Protein AF-A0A9N9KLP9-F1 (afdb_monomer)

Organism: NCBI:txid746836

Mean predicted aligned error: 13.49 Å

Radius of gyration: 28.63 Å; Cα contacts (8 Å, |Δi|>4): 331; chains: 1; bounding box: 43×73×78 Å

Foldseek 3Di:
DDDDDDDDDDDDDDDDDDDDDDDDDDDDDPPPPPPPPPPPVVVQWWFWAAAPVGIATHGPVLLQVQLVQQAQDAAQQRPFDWDQQFFWDDPPPGDGAALPPFDVLSRDNGRGKTKGDTDRVSDHDHRNDHDYDLAQKIWMAHSVDSNGTSAMKGARDADPVRSDHDTTIHGTDGDDD

Secondary structure (DSSP, 8-state):
------------------PPPPP----------------------EEEEEETTEEEEEEHHHHHHHHHHH-SS--TT--SEEE-SBSSTTSSSPPBP--TTS-GGGGSSS--EEEEE--TT-PPP-TTS-S--S-SEEEEEESS-TT-EEEEEEEEEE-TTT--EEEEEEEPEE---

pLDDT: mean 80.24, std 21.7, range [34.81, 98.44]

Nearest PDB structures (foldseek):
  3agn-assembly1_A  TM=5.576E-01  e=4.481E-03  Ustilago sphaerogena

Solvent-accessible surface area (backbone atoms only — not comparable to full-atom values): 10655 Å² total; per-residue (Å²): 137,88,82,84,86,84,79,89,78,79,85,80,84,81,84,76,81,82,74,84,78,83,81,87,82,82,88,87,77,87,72,73,76,72,77,72,76,71,76,70,72,70,77,76,43,26,27,46,34,63,35,74,78,46,76,50,56,43,45,48,70,38,42,53,50,28,42,64,65,28,59,84,59,56,35,66,37,58,30,17,39,84,35,65,45,45,24,35,82,80,81,57,96,45,60,71,50,70,51,82,94,33,61,68,66,58,57,46,93,79,23,62,29,31,33,27,60,35,38,80,84,52,58,81,67,63,36,73,42,72,63,78,68,64,33,35,30,29,26,33,26,32,61,93,44,71,84,46,66,32,48,42,32,25,19,44,33,48,44,86,89,65,37,31,40,44,72,41,45,44,73,26,50,71,54,73,132

InterPro domains:
  IPR016191 Ribonuclease/ribotoxin [SSF53933] (46-173)
  IPR048269 Ribonuclease ribotoxin, al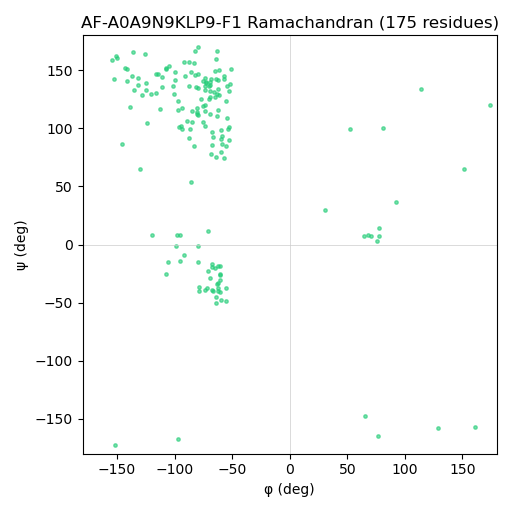pha-sarcin type [PIRSF037430] (4-172)

Structure (mmCIF, N/CA/C/O backbone):
data_AF-A0A9N9KLP9-F1
#
_entry.id   AF-A0A9N9KLP9-F1
#
loop_
_atom_site.group_PDB
_atom_site.id
_atom_site.type_symbol
_atom_site.label_atom_id
_atom_site.label_alt_id
_atom_site.label_comp_id
_atom_site.label_asym_id
_atom_site.label_entity_id
_atom_site.label_seq_id
_atom_site.pdbx_PDB_ins_code
_atom_site.Cartn_x
_atom_site.Cartn_y
_atom_site.Cartn_z
_atom_site.occupancy
_atom_site.B_iso_or_equiv
_atom_site.auth_seq_id
_atom_site.auth_comp_id
_atom_site.auth_asym_id
_atom_site.auth_atom_id
_atom_site.pdbx_PDB_model_num
ATOM 1 N N . MET A 1 1 ? 17.393 52.782 42.882 1.00 38.50 1 MET A N 1
ATOM 2 C CA . MET A 1 1 ? 17.693 52.693 44.328 1.00 38.50 1 MET A CA 1
ATOM 3 C C . MET A 1 1 ? 16.464 52.064 44.976 1.00 38.50 1 MET A C 1
ATOM 5 O O . MET A 1 1 ? 15.439 52.719 45.035 1.00 38.50 1 MET A O 1
ATOM 9 N N . LEU A 1 2 ? 16.365 50.730 44.997 1.00 39.59 2 LEU A N 1
ATOM 10 C CA . LEU A 1 2 ? 16.817 49.830 46.074 1.00 39.59 2 LEU A CA 1
ATOM 11 C C . LEU A 1 2 ? 16.279 50.240 47.450 1.00 39.59 2 LEU A C 1
ATOM 13 O O . LEU A 1 2 ? 16.911 51.060 48.095 1.00 39.59 2 LEU A O 1
ATOM 17 N N . PHE A 1 3 ? 15.219 49.579 47.919 1.00 40.94 3 PHE A N 1
ATOM 18 C CA . PHE A 1 3 ? 15.150 49.115 49.305 1.00 40.94 3 PHE A CA 1
ATOM 19 C C . PHE A 1 3 ? 14.534 47.717 49.330 1.00 40.94 3 PHE A C 1
ATOM 21 O O . PHE A 1 3 ? 13.433 47.473 48.843 1.00 40.94 3 PHE A O 1
ATOM 28 N N . HIS A 1 4 ? 15.360 46.797 49.813 1.00 40.41 4 HIS A N 1
ATOM 29 C CA . HIS A 1 4 ? 15.127 45.375 49.952 1.00 40.41 4 HIS A CA 1
ATOM 30 C C . HIS A 1 4 ? 14.224 45.132 51.161 1.00 40.41 4 HIS A C 1
ATOM 32 O O . HIS A 1 4 ? 14.584 45.528 52.266 1.00 40.41 4 HIS A O 1
ATOM 38 N N . ASN A 1 5 ? 13.106 44.430 50.974 1.00 46.91 5 ASN A N 1
ATOM 39 C CA . ASN A 1 5 ? 12.397 43.803 52.085 1.00 46.91 5 ASN A CA 1
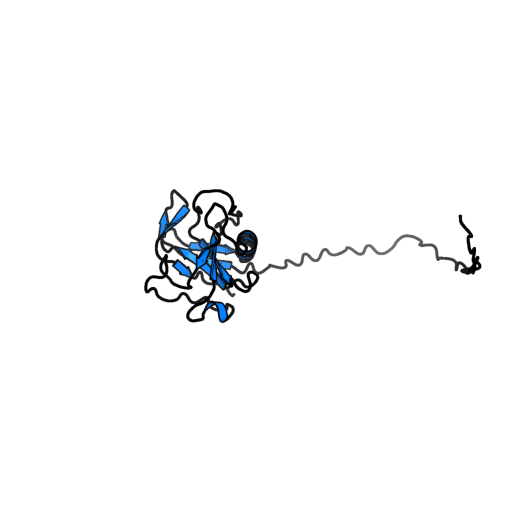ATOM 40 C C . ASN A 1 5 ? 12.884 42.362 52.216 1.00 46.91 5 ASN A C 1
ATOM 42 O O . ASN A 1 5 ? 12.506 41.470 51.461 1.00 46.91 5 ASN A O 1
ATOM 46 N N . VAL A 1 6 ? 13.791 42.191 53.172 1.00 46.19 6 VAL A N 1
ATOM 47 C CA . VAL A 1 6 ? 14.258 40.915 53.698 1.00 46.19 6 VAL A CA 1
ATOM 48 C C . VAL A 1 6 ? 13.143 40.347 54.570 1.00 46.19 6 VAL A C 1
ATOM 50 O O . VAL A 1 6 ? 12.765 40.964 55.562 1.00 46.19 6 VAL A O 1
ATOM 53 N N . VAL A 1 7 ? 12.633 39.168 54.225 1.00 49.09 7 VAL A N 1
ATOM 54 C CA . VAL A 1 7 ? 11.809 38.371 55.137 1.00 49.09 7 VAL A CA 1
ATOM 55 C C . VAL A 1 7 ? 12.463 37.003 55.272 1.00 49.09 7 VAL A C 1
ATOM 57 O O . VAL A 1 7 ? 12.434 36.172 54.368 1.00 49.09 7 VAL A O 1
ATOM 60 N N . ILE A 1 8 ? 13.106 36.826 56.422 1.00 49.94 8 ILE A N 1
ATOM 61 C CA . ILE A 1 8 ? 13.700 35.588 56.914 1.00 49.94 8 ILE A CA 1
ATOM 62 C C . ILE A 1 8 ? 12.557 34.767 57.512 1.00 49.94 8 ILE A C 1
ATOM 64 O O . ILE A 1 8 ? 11.950 35.205 58.487 1.00 49.94 8 ILE A O 1
ATOM 68 N N . PHE A 1 9 ? 12.274 33.585 56.962 1.00 47.44 9 PHE A N 1
ATOM 69 C CA . PHE A 1 9 ? 11.469 32.583 57.659 1.00 47.44 9 PHE A CA 1
ATOM 70 C C . PHE A 1 9 ? 12.289 31.331 57.950 1.00 47.44 9 PHE A C 1
ATOM 72 O O . PHE A 1 9 ? 13.016 30.809 57.108 1.00 47.44 9 PHE A O 1
ATOM 79 N N . ALA A 1 10 ? 12.182 30.949 59.217 1.00 51.03 10 ALA A N 1
ATOM 80 C CA . ALA A 1 10 ? 12.982 30.003 59.962 1.00 51.03 10 ALA A CA 1
ATOM 81 C C . ALA A 1 10 ? 13.038 28.588 59.371 1.00 51.03 10 ALA A C 1
ATOM 83 O O . ALA A 1 10 ? 12.044 28.042 58.890 1.00 51.03 10 ALA A O 1
ATOM 84 N N . LEU A 1 11 ? 14.216 27.976 59.529 1.00 47.53 11 LEU A N 1
ATOM 85 C CA . LEU A 1 11 ? 14.427 26.536 59.460 1.00 47.53 11 LEU A CA 1
ATOM 86 C C . LEU A 1 11 ? 13.506 25.816 60.457 1.00 47.53 11 LEU A C 1
ATOM 88 O O . LEU A 1 11 ? 13.607 26.027 61.663 1.00 47.53 11 LEU A O 1
ATOM 92 N N . MET A 1 12 ? 12.697 24.885 59.960 1.00 50.94 12 MET A N 1
ATOM 93 C CA . MET A 1 12 ? 12.162 23.784 60.761 1.00 50.94 12 MET A CA 1
ATOM 94 C C . MET A 1 12 ? 13.070 22.573 60.534 1.00 50.94 12 MET A C 1
ATOM 96 O O . MET A 1 12 ? 13.008 21.915 59.495 1.00 50.94 12 MET A O 1
ATOM 100 N N . ALA A 1 13 ? 13.956 22.311 61.493 1.00 54.44 13 ALA A N 1
ATOM 101 C CA . ALA A 1 13 ? 14.771 21.106 61.533 1.00 54.44 13 ALA A CA 1
ATOM 102 C C . ALA A 1 13 ? 13.898 19.925 61.983 1.00 54.44 13 ALA A C 1
ATOM 104 O O . ALA A 1 13 ? 13.554 19.806 63.158 1.00 54.44 13 ALA A O 1
ATOM 105 N N . VAL A 1 14 ? 13.532 19.045 61.051 1.00 51.97 14 VAL A N 1
ATOM 106 C CA . VAL A 1 14 ? 12.903 17.762 61.383 1.00 51.97 14 VAL A CA 1
ATOM 107 C C . VAL A 1 14 ? 14.019 16.767 61.683 1.00 51.97 14 VAL A C 1
ATOM 109 O O . VAL A 1 14 ? 14.719 16.307 60.784 1.00 51.97 14 VAL A O 1
ATOM 112 N N . SER A 1 15 ? 14.200 16.452 62.965 1.00 54.78 15 SER A N 1
ATOM 113 C CA . SER A 1 15 ? 15.052 15.344 63.395 1.00 54.78 15 SER A CA 1
ATOM 114 C C . SER A 1 15 ? 14.334 14.031 63.085 1.00 54.78 15 SER A C 1
ATOM 116 O O . SER A 1 15 ? 13.411 13.641 63.796 1.00 54.78 15 SER A O 1
ATOM 118 N N . ALA A 1 16 ? 14.730 13.362 62.002 1.00 55.75 16 ALA A N 1
ATOM 119 C CA . ALA A 1 16 ? 14.315 11.993 61.733 1.00 55.75 16 ALA A CA 1
ATOM 120 C C . ALA A 1 16 ? 15.188 11.040 62.563 1.00 55.75 16 ALA A C 1
ATOM 122 O O . ALA A 1 16 ? 16.397 10.941 62.357 1.00 55.75 16 ALA A O 1
ATOM 123 N N . LEU A 1 17 ? 14.559 10.358 63.518 1.00 49.94 17 LEU A N 1
ATOM 124 C CA . LEU A 1 17 ? 15.142 9.266 64.286 1.00 49.94 17 LEU A CA 1
ATOM 125 C C . LEU A 1 17 ? 15.463 8.115 63.315 1.00 49.94 17 LEU A C 1
ATOM 127 O O . LEU A 1 17 ? 14.558 7.505 62.744 1.00 49.94 17 LEU A O 1
ATOM 131 N N . ALA A 1 18 ? 16.748 7.849 63.086 1.00 51.97 18 ALA A N 1
ATOM 132 C CA . ALA A 1 18 ? 17.195 6.706 62.302 1.00 51.97 18 ALA A CA 1
ATOM 133 C C . ALA A 1 18 ? 16.912 5.415 63.086 1.00 51.97 18 ALA A C 1
ATOM 135 O O . ALA A 1 18 ? 17.511 5.1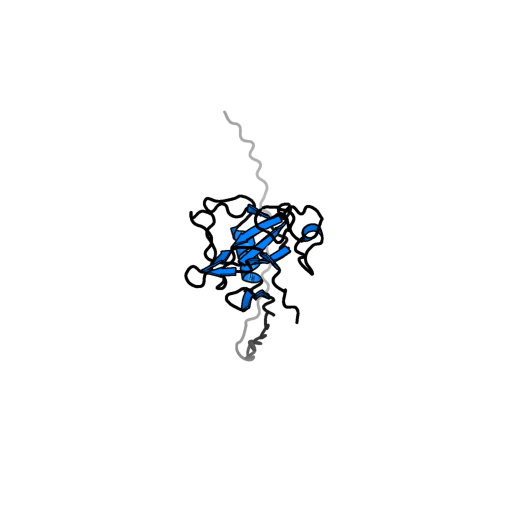68 64.131 1.00 51.97 18 ALA A O 1
ATOM 136 N N . ALA A 1 19 ? 15.983 4.599 62.589 1.00 59.25 19 ALA A N 1
ATOM 137 C CA . ALA A 1 19 ? 15.809 3.231 63.059 1.00 59.25 19 ALA A CA 1
ATOM 138 C C . ALA A 1 19 ? 16.967 2.352 62.536 1.00 59.25 19 ALA A C 1
ATOM 140 O O . ALA A 1 19 ? 17.410 2.551 61.400 1.00 59.25 19 ALA A O 1
ATOM 141 N N . PRO A 1 20 ? 17.463 1.380 63.322 1.00 48.91 20 PRO A N 1
ATOM 142 C CA . PRO A 1 20 ? 18.521 0.479 62.883 1.00 48.91 20 PRO A CA 1
ATOM 143 C C . PRO A 1 20 ? 17.997 -0.462 61.791 1.00 48.91 20 PRO A C 1
ATOM 145 O O . PRO A 1 20 ? 16.975 -1.130 61.957 1.00 48.91 20 PRO A O 1
ATOM 148 N N . MET A 1 21 ? 18.700 -0.502 60.659 1.00 51.16 21 MET A N 1
ATOM 149 C CA . MET A 1 21 ? 18.462 -1.484 59.602 1.00 51.16 21 MET A CA 1
ATOM 150 C C . MET A 1 21 ? 18.980 -2.859 60.056 1.00 51.16 21 MET 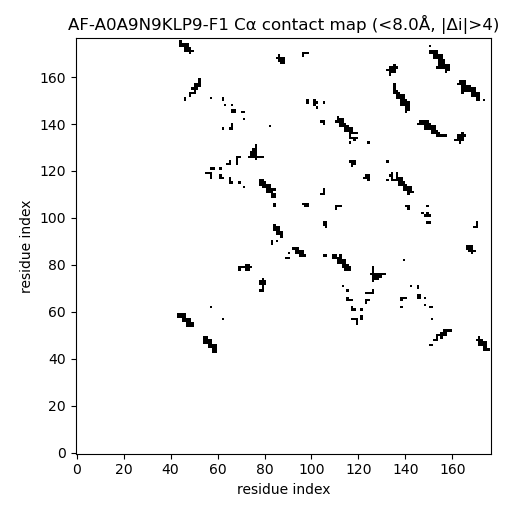A C 1
ATOM 152 O O . MET A 1 21 ? 20.054 -2.916 60.654 1.00 51.16 21 MET A O 1
ATOM 156 N N . PRO A 1 22 ? 18.277 -3.967 59.769 1.00 52.75 22 PRO A N 1
ATOM 157 C CA . PRO A 1 22 ? 18.839 -5.298 59.952 1.00 52.75 22 PRO A CA 1
ATOM 158 C C . PRO A 1 22 ? 19.884 -5.598 58.865 1.00 52.75 22 PRO A C 1
ATOM 160 O O . PRO A 1 22 ? 19.636 -5.378 57.677 1.00 52.75 22 PRO A O 1
ATOM 163 N N . ASP A 1 23 ? 21.037 -6.121 59.288 1.00 48.12 23 ASP A N 1
ATOM 164 C CA . ASP A 1 23 ? 22.074 -6.687 58.420 1.00 48.12 23 ASP A CA 1
ATOM 165 C C . ASP A 1 23 ? 21.501 -7.783 57.498 1.00 48.12 23 ASP A C 1
ATOM 167 O O . ASP A 1 23 ? 20.761 -8.658 57.964 1.00 48.12 23 ASP A O 1
ATOM 171 N N . PRO A 1 24 ? 21.856 -7.810 56.201 1.00 47.78 24 PRO A N 1
ATOM 172 C CA . PRO A 1 24 ? 21.574 -8.946 55.339 1.00 47.78 24 PRO A CA 1
ATOM 173 C C . PRO A 1 24 ? 22.698 -9.988 55.442 1.00 47.78 24 PRO A C 1
ATOM 175 O O . PRO A 1 24 ? 23.723 -9.881 54.768 1.00 47.78 24 PRO A O 1
ATOM 178 N N . ASP A 1 25 ? 22.489 -11.037 56.240 1.00 45.22 25 ASP A N 1
ATOM 179 C CA . ASP A 1 25 ? 23.373 -12.208 56.234 1.00 45.22 25 ASP A CA 1
ATOM 180 C C . ASP A 1 25 ? 23.104 -13.084 54.981 1.00 45.22 25 ASP A C 1
ATOM 182 O O . ASP A 1 25 ? 21.952 -13.236 54.546 1.00 45.22 25 ASP A O 1
ATOM 186 N N . PRO A 1 26 ? 24.144 -13.649 54.336 1.00 55.09 26 PRO A N 1
ATOM 187 C CA . PRO A 1 26 ? 24.071 -14.190 52.994 1.00 55.09 26 PRO A CA 1
ATOM 188 C C . PRO A 1 26 ? 23.730 -15.684 52.998 1.00 55.09 26 PRO A C 1
ATOM 190 O O . PRO A 1 26 ? 24.084 -16.441 53.897 1.00 55.09 26 PRO A O 1
ATOM 193 N N . LYS A 1 27 ? 23.191 -16.131 51.859 1.00 53.47 27 LYS A N 1
ATOM 194 C CA . LYS A 1 27 ? 22.946 -17.533 51.471 1.00 53.47 27 LYS A CA 1
ATOM 195 C C . LYS A 1 27 ? 21.669 -18.136 52.063 1.00 53.47 27 LYS A C 1
ATOM 197 O O . LYS A 1 27 ? 21.671 -18.746 53.125 1.00 53.47 27 LYS A O 1
ATOM 202 N N . LYS A 1 28 ? 20.633 -18.178 51.227 1.00 43.91 28 LYS A N 1
ATOM 203 C CA . LYS A 1 28 ? 20.103 -19.421 50.629 1.00 43.91 28 LYS A CA 1
ATOM 204 C C . LYS A 1 28 ? 18.833 -19.085 49.863 1.00 43.91 28 LYS A C 1
ATOM 206 O O . LYS A 1 28 ? 17.864 -18.593 50.419 1.00 43.91 28 LYS A O 1
ATOM 211 N N . GLY A 1 29 ? 18.853 -19.369 48.570 1.00 37.22 29 GLY A N 1
ATOM 212 C CA . GLY A 1 29 ? 17.698 -19.164 47.709 1.00 37.22 29 GLY A CA 1
ATOM 213 C C . GLY A 1 29 ? 18.140 -18.888 46.292 1.00 37.22 29 GLY A C 1
ATOM 214 O O . GLY A 1 29 ? 17.948 -17.793 45.778 1.00 37.22 29 GLY A O 1
ATOM 215 N N . LEU A 1 30 ? 18.763 -19.885 45.664 1.00 44.44 30 LEU A N 1
ATOM 216 C CA . LEU A 1 30 ? 18.942 -19.931 44.222 1.00 44.44 30 LEU A CA 1
ATOM 217 C C . LEU A 1 30 ? 17.547 -20.028 43.579 1.00 44.44 30 LEU A C 1
ATOM 219 O O . LEU A 1 30 ? 17.128 -21.091 43.127 1.00 44.44 30 LEU A O 1
ATOM 223 N N . PHE A 1 31 ? 16.810 -18.917 43.547 1.00 38.50 31 PHE A N 1
ATOM 224 C CA . PHE A 1 31 ? 15.717 -18.741 42.610 1.00 38.50 31 PHE A CA 1
ATOM 225 C C . PHE A 1 31 ? 16.377 -18.671 41.240 1.00 38.50 31 PHE A C 1
ATOM 227 O O . PHE A 1 31 ? 16.812 -17.619 40.770 1.00 38.50 31 PHE A O 1
ATOM 234 N N . LYS A 1 32 ? 16.474 -19.832 40.585 1.00 40.91 32 LYS A N 1
ATOM 235 C CA . LYS A 1 32 ? 16.490 -19.862 39.131 1.00 40.91 32 LYS A CA 1
ATOM 236 C C . LYS A 1 32 ? 15.256 -19.070 38.716 1.00 40.91 32 LYS A C 1
ATOM 238 O O . LYS A 1 32 ? 14.143 -19.584 38.770 1.00 40.91 32 LYS A O 1
ATOM 243 N N . LEU A 1 33 ? 15.467 -17.815 38.317 1.00 39.91 33 LEU A N 1
ATOM 244 C CA . LEU A 1 33 ? 14.609 -17.125 37.371 1.00 39.91 33 LEU A CA 1
ATOM 245 C C . LEU A 1 33 ? 14.533 -18.066 36.178 1.00 39.91 33 LEU A C 1
ATOM 247 O O . LEU A 1 33 ? 15.380 -18.051 35.281 1.00 39.91 33 LEU A O 1
ATOM 251 N N . GLY A 1 34 ? 13.543 -18.955 36.218 1.00 37.12 34 GLY A N 1
ATOM 252 C CA . GLY A 1 34 ? 13.046 -19.616 35.045 1.00 37.12 34 GLY A CA 1
ATOM 253 C C . GLY A 1 34 ? 12.709 -18.475 34.116 1.00 37.12 34 GLY A C 1
ATOM 254 O O . GLY A 1 34 ? 11.684 -17.814 34.273 1.00 37.12 34 GLY A O 1
ATOM 255 N N . LYS A 1 35 ? 13.617 -18.195 33.176 1.00 39.31 35 LYS A N 1
ATOM 256 C CA . LYS A 1 35 ? 13.279 -17.500 31.952 1.00 39.31 35 LYS A CA 1
ATOM 257 C C . LYS A 1 35 ? 12.234 -18.397 31.324 1.00 39.31 35 LYS A C 1
ATOM 259 O O . LYS A 1 35 ? 12.556 -19.297 30.553 1.00 39.31 35 LYS A O 1
ATOM 264 N N . SER A 1 36 ? 10.983 -18.183 31.719 1.00 34.81 36 SER A N 1
ATOM 265 C CA . SER A 1 36 ? 9.830 -18.632 30.986 1.00 34.81 36 SER A CA 1
ATOM 266 C C . SER A 1 36 ? 9.991 -17.931 29.655 1.00 34.81 36 SER A C 1
ATOM 268 O O . SER A 1 36 ? 9.594 -16.777 29.484 1.00 34.81 36 SER A O 1
ATOM 270 N N . LYS A 1 37 ? 10.662 -18.616 28.725 1.00 43.09 37 LYS A N 1
ATOM 271 C CA . LYS A 1 37 ? 10.558 -18.368 27.303 1.00 43.09 37 LYS A CA 1
ATOM 272 C C . LYS A 1 37 ? 9.083 -18.593 27.003 1.00 43.09 37 LYS A C 1
ATOM 274 O O . LYS A 1 37 ? 8.683 -19.651 26.533 1.00 43.09 37 LYS A O 1
ATOM 279 N N . LYS A 1 38 ? 8.250 -17.594 27.314 1.00 40.09 38 LYS A N 1
ATOM 280 C CA . LYS A 1 38 ? 7.001 -17.394 26.609 1.00 40.09 38 LYS A CA 1
ATOM 281 C C . LYS A 1 38 ? 7.468 -17.214 25.177 1.00 40.09 38 LYS A C 1
ATOM 283 O O . LYS A 1 38 ? 7.821 -16.114 24.762 1.00 40.09 38 LYS A O 1
ATOM 288 N N . ASN A 1 39 ? 7.487 -18.320 24.440 1.00 43.72 39 ASN A N 1
ATOM 289 C CA . ASN A 1 39 ? 7.226 -18.326 23.020 1.00 43.72 39 ASN A CA 1
ATOM 290 C C . ASN A 1 39 ? 5.841 -17.697 22.871 1.00 43.72 39 ASN A C 1
ATOM 292 O O . ASN A 1 39 ? 4.839 -18.373 22.656 1.00 43.72 39 ASN A O 1
ATOM 296 N N . LYS A 1 40 ? 5.770 -16.371 23.033 1.00 39.06 40 LYS A N 1
ATOM 297 C CA . LYS A 1 40 ? 4.701 -15.573 22.477 1.00 39.06 40 LYS A CA 1
ATOM 298 C C . LYS A 1 40 ? 4.971 -15.690 20.993 1.00 39.06 40 LYS A C 1
ATOM 300 O O . LYS A 1 40 ? 5.705 -14.890 20.423 1.00 39.06 40 LYS A O 1
ATOM 305 N N . LYS A 1 41 ? 4.442 -16.765 20.404 1.00 42.50 41 LYS A N 1
ATOM 306 C CA . LYS A 1 41 ? 4.157 -16.865 18.984 1.00 42.50 41 LYS A CA 1
ATOM 307 C C . LYS A 1 41 ? 3.264 -15.658 18.728 1.00 42.50 41 LYS A C 1
ATOM 309 O O . LYS A 1 41 ? 2.052 -15.730 18.900 1.00 42.50 41 LYS A O 1
ATOM 314 N N . LYS A 1 42 ? 3.886 -14.492 18.499 1.00 43.00 42 LYS A N 1
ATOM 315 C CA . LYS A 1 42 ? 3.215 -13.336 17.928 1.00 43.00 42 LYS A CA 1
ATOM 316 C C . LYS A 1 42 ? 2.639 -13.923 16.660 1.00 43.00 42 LYS A C 1
ATOM 318 O O . LYS A 1 42 ? 3.377 -14.402 15.804 1.00 43.00 42 LYS A O 1
ATOM 323 N N . ASN A 1 43 ? 1.325 -14.069 16.655 1.00 44.72 43 ASN A N 1
ATOM 324 C CA . ASN A 1 43 ? 0.610 -14.390 15.449 1.00 44.72 43 ASN A CA 1
ATOM 325 C C . ASN A 1 43 ? 0.943 -13.224 14.520 1.00 44.72 43 ASN A C 1
ATOM 327 O O . ASN A 1 43 ? 0.437 -12.124 14.724 1.00 44.72 43 ASN A O 1
ATOM 331 N N . ASP A 1 44 ? 1.907 -13.429 13.623 1.00 55.88 44 ASP A N 1
ATOM 332 C CA . ASP A 1 44 ? 2.257 -12.477 12.579 1.00 55.88 44 ASP A CA 1
ATOM 333 C C . ASP A 1 44 ? 1.055 -12.459 11.627 1.00 55.88 44 ASP A C 1
ATOM 335 O O . ASP A 1 44 ? 1.060 -13.130 10.598 1.00 55.88 44 ASP A O 1
ATOM 339 N N . ALA A 1 45 ? -0.014 -11.761 12.022 1.00 78.56 45 ALA A N 1
ATOM 340 C CA . ALA A 1 45 ? -1.118 -11.445 11.135 1.00 78.56 45 ALA A CA 1
ATOM 341 C C . ALA A 1 45 ? -0.522 -10.778 9.889 1.00 78.56 45 ALA A C 1
ATOM 343 O O . ALA A 1 45 ? 0.372 -9.921 9.972 1.00 78.56 45 ALA A O 1
ATOM 344 N N . GLY A 1 46 ? -0.943 -11.251 8.724 1.00 90.50 46 GLY A N 1
ATOM 345 C CA . GLY A 1 46 ? -0.342 -10.893 7.453 1.00 90.50 46 GLY A CA 1
ATOM 346 C C . GLY A 1 46 ? -1.397 -10.782 6.373 1.00 90.50 46 GLY A C 1
ATOM 347 O O . GLY A 1 46 ? -2.436 -11.433 6.431 1.00 90.50 46 GLY A O 1
ATOM 348 N N . TYR A 1 47 ? -1.105 -9.940 5.395 1.00 96.00 47 TYR A N 1
ATOM 349 C CA . TYR A 1 47 ? -1.905 -9.776 4.199 1.00 96.00 47 TYR A CA 1
ATOM 350 C C . TYR A 1 47 ? -1.347 -10.693 3.119 1.00 96.00 47 TYR A C 1
ATOM 352 O O . TYR A 1 47 ? -0.189 -10.549 2.714 1.00 96.00 47 TYR A O 1
ATOM 360 N N . HIS A 1 48 ? -2.153 -11.648 2.679 1.00 96.19 48 HIS A N 1
ATOM 361 C CA . HIS A 1 48 ? -1.812 -12.613 1.650 1.00 96.19 48 HIS A CA 1
ATOM 362 C C . HIS A 1 48 ? -2.195 -12.047 0.289 1.00 96.19 48 HIS A C 1
ATOM 364 O O . HIS A 1 48 ? -3.362 -11.948 -0.077 1.00 96.19 48 HIS A O 1
ATOM 370 N N . CYS A 1 49 ? -1.179 -11.639 -0.456 1.00 96.50 49 CYS A N 1
ATOM 371 C CA . CYS A 1 49 ? -1.317 -11.053 -1.771 1.00 96.50 49 CYS A CA 1
ATOM 372 C C . CYS A 1 49 ? -1.042 -12.106 -2.844 1.00 96.50 49 CYS A C 1
ATOM 374 O O . CYS A 1 49 ? -0.218 -13.011 -2.681 1.00 96.50 49 CYS A O 1
ATOM 376 N N . VAL A 1 50 ? -1.707 -11.960 -3.983 1.00 96.06 50 VAL A N 1
ATOM 377 C CA . VAL A 1 50 ? -1.482 -12.788 -5.170 1.00 96.06 50 VAL A CA 1
ATOM 378 C C . VAL A 1 50 ? -1.345 -11.851 -6.360 1.00 96.06 50 VAL A C 1
ATOM 380 O O . VAL A 1 50 ? -2.054 -10.865 -6.420 1.00 96.06 50 VAL A O 1
ATOM 383 N N . ASN A 1 51 ? -0.499 -12.124 -7.335 1.00 95.56 51 ASN A N 1
ATOM 384 C CA . ASN A 1 51 ? -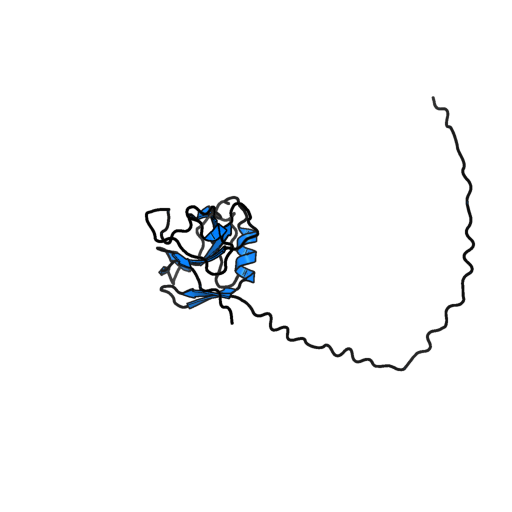0.474 -11.401 -8.610 1.00 95.56 51 ASN A CA 1
ATOM 385 C C . ASN A 1 51 ? 0.052 -12.326 -9.717 1.00 95.56 51 ASN A C 1
ATOM 387 O O . ASN A 1 51 ? 0.253 -13.519 -9.479 1.00 95.56 51 ASN A O 1
ATOM 391 N N . SER A 1 52 ? 0.296 -11.796 -10.916 1.00 96.06 52 SER A N 1
ATOM 392 C CA . SER A 1 52 ? 0.844 -12.568 -12.041 1.00 96.06 52 SER A CA 1
ATOM 393 C C . SER A 1 52 ? 2.229 -13.178 -11.774 1.00 96.06 52 SER A C 1
ATOM 395 O O . SER A 1 52 ? 2.634 -14.113 -12.462 1.00 96.06 52 SER A O 1
ATOM 397 N N . SER A 1 53 ? 2.963 -12.682 -10.773 1.00 94.19 53 SER A N 1
ATOM 398 C CA . SER A 1 53 ? 4.263 -13.219 -10.357 1.00 94.19 53 SER A CA 1
ATOM 399 C C . SER A 1 53 ? 4.174 -14.268 -9.245 1.00 94.19 53 SER A C 1
ATOM 401 O O . SER A 1 53 ? 5.175 -14.930 -8.976 1.00 94.19 53 SER A O 1
ATOM 403 N N . GLY A 1 54 ? 3.003 -14.465 -8.632 1.00 94.69 54 GLY A N 1
ATOM 404 C CA . GLY A 1 54 ? 2.757 -15.506 -7.637 1.00 94.69 54 GLY A CA 1
ATOM 405 C C . GLY A 1 54 ? 2.126 -14.986 -6.346 1.00 94.69 54 GLY A C 1
ATOM 406 O O . GLY A 1 54 ? 1.468 -13.947 -6.319 1.00 94.69 54 GLY A O 1
ATOM 407 N N . ARG A 1 55 ? 2.301 -15.748 -5.263 1.00 95.81 55 ARG A N 1
ATOM 408 C CA . ARG A 1 55 ? 1.783 -15.428 -3.924 1.00 95.81 55 ARG A CA 1
ATOM 409 C C . ARG A 1 55 ? 2.884 -14.827 -3.056 1.00 95.81 55 ARG A C 1
ATOM 411 O O . ARG A 1 55 ? 4.020 -15.291 -3.097 1.00 95.81 55 ARG A O 1
ATOM 418 N N . PHE A 1 56 ? 2.547 -13.833 -2.244 1.00 95.75 56 PHE A N 1
ATOM 419 C CA . PHE A 1 56 ? 3.462 -13.242 -1.267 1.00 95.75 56 PHE A CA 1
ATOM 420 C C . PHE A 1 56 ? 2.695 -12.685 -0.066 1.00 95.75 56 PHE A C 1
ATOM 422 O O . PHE A 1 56 ? 1.488 -12.467 -0.135 1.00 95.75 56 PHE A O 1
ATOM 429 N N . THR A 1 57 ? 3.395 -12.446 1.042 1.00 96.12 57 THR A N 1
ATOM 430 C CA . THR A 1 57 ? 2.778 -11.966 2.284 1.00 96.12 57 THR A CA 1
ATOM 431 C C . THR A 1 57 ? 3.386 -10.635 2.700 1.00 96.12 57 THR A C 1
ATOM 433 O O . THR A 1 57 ? 4.604 -10.523 2.826 1.00 96.12 57 THR A O 1
ATOM 436 N N . ILE A 1 58 ? 2.540 -9.646 2.982 1.00 97.44 58 ILE A N 1
ATOM 437 C CA . ILE A 1 58 ? 2.935 -8.418 3.673 1.00 97.44 58 ILE A CA 1
ATOM 438 C C . ILE A 1 58 ? 2.589 -8.576 5.149 1.00 97.44 58 ILE A C 1
ATOM 440 O O . ILE A 1 58 ? 1.420 -8.682 5.516 1.00 97.44 58 ILE A O 1
ATOM 444 N N . LYS A 1 59 ? 3.596 -8.589 6.026 1.00 96.00 59 LYS A N 1
ATOM 445 C CA . LYS A 1 59 ? 3.342 -8.630 7.472 1.00 96.00 59 LYS A CA 1
ATOM 446 C C . LYS A 1 59 ? 2.618 -7.359 7.912 1.00 96.00 59 LYS A C 1
ATOM 448 O O . LYS A 1 59 ? 2.988 -6.265 7.484 1.00 96.00 59 LYS A O 1
ATOM 453 N N . GLN A 1 60 ? 1.673 -7.470 8.846 1.00 94.88 60 GLN A N 1
ATOM 454 C CA . GLN A 1 60 ? 0.939 -6.308 9.358 1.00 94.88 60 GLN A CA 1
ATOM 455 C C . GLN A 1 60 ? 1.875 -5.221 9.911 1.00 94.88 60 GLN A C 1
ATOM 457 O O . GLN A 1 60 ? 1.666 -4.035 9.674 1.00 94.88 60 GLN A O 1
ATOM 462 N N . VAL A 1 61 ? 2.970 -5.611 10.573 1.00 95.56 61 VAL A N 1
ATOM 463 C CA . VAL A 1 61 ? 3.976 -4.657 11.071 1.00 95.56 61 VAL A CA 1
ATOM 464 C C . VAL A 1 61 ? 4.662 -3.866 9.951 1.00 95.56 61 VAL A C 1
ATOM 466 O O . VAL A 1 61 ? 5.013 -2.707 10.154 1.00 95.56 61 VAL A O 1
ATOM 469 N N . TRP A 1 62 ? 4.855 -4.455 8.769 1.00 97.44 62 TRP A N 1
ATOM 470 C CA . TRP A 1 62 ? 5.424 -3.746 7.620 1.00 97.44 62 TRP A CA 1
ATOM 471 C C . TRP A 1 62 ? 4.413 -2.772 7.029 1.00 97.44 62 TRP A C 1
ATOM 473 O O . TRP A 1 62 ? 4.782 -1.643 6.719 1.00 97.44 62 TRP A O 1
ATOM 483 N N . ALA A 1 63 ? 3.140 -3.171 6.965 1.00 97.25 63 ALA A N 1
ATOM 484 C CA . ALA A 1 63 ? 2.064 -2.294 6.524 1.00 97.25 63 ALA A CA 1
ATOM 485 C C . ALA A 1 63 ? 1.939 -1.046 7.422 1.00 97.25 63 ALA A C 1
ATOM 487 O O . ALA A 1 63 ? 1.948 0.081 6.935 1.00 97.25 63 ALA A O 1
ATOM 488 N N . LEU A 1 64 ? 1.932 -1.233 8.745 1.00 96.94 64 LEU A N 1
ATOM 489 C CA . LEU A 1 64 ? 1.856 -0.128 9.707 1.00 96.94 64 LEU A CA 1
ATOM 490 C C . LEU A 1 64 ? 3.062 0.820 9.614 1.00 96.94 64 LEU A C 1
ATOM 492 O O . LEU A 1 64 ? 2.901 2.036 9.677 1.00 96.94 64 LEU A O 1
ATOM 496 N N . LYS A 1 65 ? 4.276 0.285 9.426 1.00 97.38 65 LYS A N 1
ATOM 497 C CA . LYS A 1 65 ? 5.473 1.117 9.233 1.00 97.38 65 LYS A CA 1
ATOM 498 C C . LYS A 1 65 ? 5.441 1.888 7.913 1.00 97.38 65 LYS A C 1
ATOM 500 O O . LYS A 1 65 ? 5.867 3.040 7.883 1.00 97.38 65 LYS A O 1
ATOM 505 N N . ALA A 1 66 ? 4.948 1.272 6.839 1.00 97.75 66 ALA A N 1
ATOM 506 C CA . ALA A 1 66 ? 4.792 1.929 5.546 1.00 97.75 66 ALA A CA 1
ATOM 507 C C . ALA A 1 66 ? 3.771 3.076 5.635 1.00 97.75 66 ALA A C 1
ATOM 509 O O . ALA A 1 66 ? 4.085 4.186 5.223 1.00 97.75 66 ALA A O 1
ATOM 510 N N . MET A 1 67 ? 2.619 2.848 6.276 1.00 97.81 67 MET A N 1
ATOM 511 C CA . MET A 1 67 ? 1.607 3.878 6.560 1.00 97.81 67 MET A CA 1
ATOM 512 C C . MET A 1 67 ? 2.198 5.063 7.338 1.00 97.81 67 MET A C 1
ATOM 514 O O . MET A 1 67 ? 2.059 6.212 6.926 1.00 97.81 67 MET A O 1
ATOM 518 N N . ALA A 1 68 ? 2.938 4.783 8.416 1.00 97.31 68 ALA A N 1
ATOM 519 C CA . ALA A 1 68 ? 3.603 5.821 9.204 1.00 97.31 68 ALA A CA 1
ATOM 520 C C . ALA A 1 68 ? 4.667 6.594 8.402 1.00 97.31 68 ALA A C 1
ATOM 522 O O . ALA A 1 68 ? 4.844 7.791 8.608 1.00 97.31 68 ALA A O 1
ATOM 523 N N . THR A 1 69 ? 5.365 5.923 7.479 1.00 96.56 69 THR A N 1
ATOM 524 C CA . THR A 1 69 ? 6.366 6.550 6.599 1.00 96.56 69 THR A CA 1
ATOM 525 C C . THR A 1 69 ? 5.705 7.433 5.537 1.00 96.56 69 THR A C 1
ATOM 527 O O . THR A 1 69 ? 6.229 8.498 5.206 1.00 96.56 69 THR A O 1
ATOM 530 N N . GLY A 1 70 ? 4.553 7.008 5.011 1.00 96.25 70 GLY A N 1
ATOM 531 C CA . GLY A 1 70 ? 3.774 7.775 4.045 1.00 96.25 70 GLY A CA 1
ATOM 532 C C . GLY A 1 70 ? 3.253 9.081 4.638 1.00 96.25 70 GLY A C 1
ATOM 533 O O . GLY A 1 70 ? 3.489 10.154 4.079 1.00 96.25 70 GLY A O 1
ATOM 534 N N . GLY A 1 71 ? 2.610 9.022 5.806 1.00 96.31 71 GLY A N 1
ATOM 535 C CA . GLY A 1 71 ? 1.938 10.186 6.392 1.00 96.31 71 GLY A CA 1
ATOM 536 C C . GLY A 1 71 ? 0.757 10.641 5.527 1.00 96.31 71 GLY A C 1
ATOM 537 O O . GLY A 1 71 ? 0.113 9.809 4.894 1.00 96.31 71 GLY A O 1
ATOM 538 N N . THR A 1 72 ? 0.457 11.940 5.489 1.00 96.62 72 THR A N 1
ATOM 539 C CA . THR A 1 72 ? -0.680 12.474 4.706 1.00 96.62 72 THR A CA 1
ATOM 540 C C . THR A 1 72 ? -0.274 13.239 3.453 1.00 96.62 72 THR A C 1
ATOM 542 O O . THR A 1 72 ? -1.043 13.281 2.499 1.00 96.62 72 THR A O 1
ATOM 545 N N . GLU A 1 73 ? 0.937 13.800 3.439 1.00 96.12 73 GLU A N 1
ATOM 546 C CA . GLU A 1 73 ? 1.398 14.680 2.363 1.00 96.12 73 GLU A CA 1
ATOM 547 C C . GLU A 1 73 ? 2.324 13.967 1.377 1.00 96.12 73 GLU A C 1
ATOM 549 O O . GLU A 1 73 ? 3.251 13.273 1.828 1.00 96.12 73 GLU A O 1
ATOM 554 N N . PRO A 1 74 ? 2.151 14.178 0.059 1.00 95.56 74 PRO A N 1
ATOM 555 C CA . PRO A 1 74 ? 3.032 13.611 -0.950 1.00 95.56 74 PRO A CA 1
ATOM 556 C C . PRO A 1 74 ? 4.467 14.132 -0.800 1.00 95.56 74 PRO A C 1
ATOM 558 O O . PRO A 1 74 ? 4.705 15.298 -0.492 1.00 95.56 74 PRO A O 1
ATOM 561 N N . GLY A 1 75 ? 5.440 13.252 -1.029 1.00 94.44 75 GLY A N 1
ATOM 562 C CA . GLY A 1 75 ? 6.848 13.615 -1.200 1.00 94.44 75 GLY A CA 1
ATOM 563 C C . GLY A 1 75 ? 7.248 13.720 -2.675 1.00 94.44 75 GLY A C 1
ATOM 564 O O . GLY A 1 75 ? 6.413 13.662 -3.577 1.00 94.44 75 GLY A O 1
ATOM 565 N N . LEU A 1 76 ? 8.557 13.788 -2.937 1.00 94.69 76 LEU A N 1
ATOM 566 C CA . LEU A 1 76 ? 9.123 13.842 -4.299 1.00 94.69 76 LEU A CA 1
ATOM 567 C C . LEU A 1 76 ? 8.828 12.598 -5.159 1.00 94.69 76 LEU A C 1
ATOM 569 O O . LEU A 1 76 ? 8.928 12.650 -6.380 1.00 94.69 76 LEU A O 1
ATOM 573 N N . SER A 1 77 ? 8.463 11.478 -4.534 1.00 93.06 77 SER A N 1
ATOM 574 C CA . SER A 1 77 ? 8.006 10.253 -5.208 1.00 93.06 77 SER A CA 1
ATOM 575 C C . SER A 1 77 ? 6.539 10.298 -5.657 1.00 93.06 77 SER A C 1
ATOM 577 O O . SER A 1 77 ? 6.048 9.307 -6.195 1.00 93.06 77 SER A O 1
ATOM 579 N N . SER A 1 78 ? 5.832 11.398 -5.370 1.00 93.56 78 SER A N 1
ATOM 580 C CA . SER A 1 78 ? 4.374 11.542 -5.482 1.00 93.56 78 SER A CA 1
ATOM 581 C C . SER A 1 78 ? 3.563 10.650 -4.534 1.00 93.56 78 SER A C 1
ATOM 583 O O . SER A 1 78 ? 2.343 10.634 -4.630 1.00 93.56 78 SER A O 1
ATOM 585 N N . TYR A 1 79 ? 4.213 9.947 -3.600 1.00 95.38 79 TYR A N 1
ATOM 586 C CA . TYR A 1 79 ? 3.549 9.175 -2.549 1.00 95.38 79 TYR A CA 1
ATOM 587 C C . TYR A 1 79 ? 3.629 9.862 -1.177 1.00 95.38 79 TYR A C 1
ATOM 589 O O . TYR A 1 79 ? 4.616 10.549 -0.900 1.00 95.38 79 TYR A O 1
ATOM 597 N N . PRO A 1 80 ? 2.670 9.595 -0.273 1.00 96.31 80 PRO A N 1
ATOM 598 C CA . PRO A 1 80 ? 1.382 8.967 -0.557 1.00 96.31 80 PRO A CA 1
ATOM 599 C C . PRO A 1 80 ? 0.542 9.846 -1.482 1.00 96.31 80 PRO A C 1
ATOM 601 O O . PRO A 1 80 ? 0.764 11.049 -1.586 1.00 96.31 80 PRO A O 1
ATOM 604 N N . HIS A 1 81 ? -0.432 9.234 -2.137 1.00 93.75 81 HIS A N 1
ATOM 605 C CA . HIS A 1 81 ? -1.417 9.945 -2.947 1.00 93.75 81 HIS A CA 1
ATOM 606 C C . HIS A 1 81 ? -2.821 9.406 -2.695 1.00 93.75 81 HIS A C 1
ATOM 608 O O . HIS A 1 81 ? -3.001 8.359 -2.066 1.00 93.75 81 HIS A O 1
ATOM 614 N N . GLN A 1 82 ? -3.808 10.177 -3.150 1.00 95.00 82 GLN A N 1
ATOM 615 C CA . GLN A 1 82 ? -5.218 9.859 -2.998 1.00 95.00 82 GLN A CA 1
ATOM 616 C C . GLN A 1 82 ? -5.553 8.544 -3.704 1.00 95.00 82 GLN A C 1
ATOM 618 O O . GLN A 1 82 ? -5.302 8.389 -4.897 1.00 95.00 82 GLN A O 1
ATOM 623 N N . PHE A 1 83 ? -6.194 7.648 -2.962 1.00 94.19 83 PHE A N 1
ATOM 624 C CA . PHE A 1 83 ? -6.832 6.455 -3.486 1.00 94.19 83 PHE A CA 1
ATOM 625 C C . PHE A 1 83 ? -8.350 6.611 -3.358 1.00 94.19 83 PHE A C 1
ATOM 627 O O . PHE A 1 83 ? -8.857 7.069 -2.335 1.00 94.19 83 PHE A O 1
ATOM 634 N N . PHE A 1 84 ? -9.085 6.252 -4.407 1.00 91.25 84 PHE A N 1
ATOM 635 C CA . PHE A 1 84 ? -10.542 6.435 -4.468 1.00 91.25 84 PHE A CA 1
ATOM 636 C C . PHE A 1 84 ? -11.322 5.166 -4.103 1.00 91.25 84 PHE A C 1
ATOM 638 O O . PHE A 1 84 ? -12.534 5.117 -4.273 1.00 91.25 84 PHE A O 1
ATOM 645 N N . GLY A 1 85 ? -10.644 4.118 -3.621 1.00 90.00 85 GLY A N 1
ATOM 646 C CA . GLY A 1 85 ? -11.311 2.870 -3.242 1.00 90.00 85 GLY A CA 1
ATOM 647 C C . GLY A 1 85 ? -11.690 1.978 -4.425 1.00 90.00 85 GLY A C 1
ATOM 648 O O . GLY A 1 85 ? -12.479 1.058 -4.245 1.00 90.00 85 GLY A O 1
ATOM 649 N N . MET A 1 86 ? -11.158 2.228 -5.622 1.00 90.50 86 MET A N 1
ATOM 650 C CA . MET A 1 86 ? -11.552 1.538 -6.854 1.00 90.50 86 MET A CA 1
ATOM 651 C C . MET A 1 86 ? -10.478 0.562 -7.328 1.00 90.50 86 MET A C 1
ATOM 653 O O . MET A 1 86 ? -9.293 0.760 -7.084 1.00 90.50 86 MET A O 1
ATOM 657 N N . GLN A 1 87 ? -10.902 -0.494 -8.023 1.00 87.44 87 GLN A N 1
ATOM 658 C CA . GLN A 1 87 ? -10.004 -1.503 -8.581 1.00 87.44 87 GLN A CA 1
ATOM 659 C C . GLN A 1 87 ? -9.030 -0.920 -9.622 1.00 87.44 87 GLN A C 1
ATOM 661 O O . GLN A 1 87 ? -7.880 -1.337 -9.671 1.00 87.44 87 GLN A O 1
ATOM 666 N N . GLY A 1 88 ? -9.470 0.032 -10.448 1.00 76.94 88 GLY A N 1
ATOM 667 C CA . GLY A 1 88 ? -8.652 0.613 -11.516 1.00 76.94 88 GLY A CA 1
ATOM 668 C C . GLY A 1 88 ? -7.773 1.781 -11.057 1.00 76.94 88 GLY A C 1
ATOM 669 O O . GLY A 1 88 ? -8.171 2.573 -10.198 1.00 76.94 88 GLY A O 1
ATOM 670 N N . ASP A 1 89 ? -6.606 1.924 -11.690 1.00 62.91 89 ASP A N 1
ATOM 671 C CA . ASP A 1 89 ? -5.751 3.108 -11.565 1.00 62.91 89 ASP A CA 1
ATOM 672 C C . ASP A 1 89 ? -6.509 4.345 -12.095 1.00 62.91 89 ASP A C 1
ATOM 674 O O . ASP A 1 89 ? -6.824 4.438 -13.279 1.00 62.91 89 ASP A O 1
ATOM 678 N N . GLY A 1 90 ? -6.809 5.320 -11.230 1.00 54.69 90 GLY A N 1
ATOM 679 C CA . GLY A 1 90 ? -7.257 6.650 -11.675 1.00 54.69 90 GLY A CA 1
ATOM 680 C C . GLY A 1 90 ? -8.768 6.884 -11.807 1.00 54.69 90 GLY A C 1
ATOM 681 O O . GLY A 1 90 ? -9.195 7.619 -12.692 1.00 54.69 90 GLY A O 1
ATOM 682 N N . GLY A 1 91 ? -9.595 6.315 -10.923 1.00 51.75 91 GLY A N 1
ATOM 683 C CA . GLY A 1 91 ? -10.976 6.793 -10.711 1.00 51.75 91 GLY A CA 1
ATOM 684 C C . GLY A 1 91 ? -11.975 6.521 -11.846 1.00 51.75 91 GLY A C 1
ATOM 685 O O . GLY A 1 91 ? -13.112 6.980 -11.788 1.00 51.75 91 GLY A O 1
ATOM 686 N N . SER A 1 92 ? -11.590 5.755 -12.866 1.00 52.72 92 SER A N 1
ATOM 687 C CA . SER A 1 92 ? -12.484 5.371 -13.962 1.00 52.72 92 SER A CA 1
ATOM 688 C C . SER A 1 92 ? -13.289 4.129 -13.579 1.00 52.72 92 SER A C 1
ATOM 690 O O . SER A 1 92 ? -12.683 3.087 -13.370 1.00 52.72 92 SER A O 1
ATOM 692 N N . ALA A 1 93 ? -14.620 4.259 -13.464 1.00 57.75 93 ALA A N 1
ATOM 693 C CA . ALA A 1 93 ? -15.684 3.228 -13.522 1.00 57.75 93 ALA A CA 1
ATOM 694 C C . ALA A 1 93 ? -15.378 1.785 -13.030 1.00 57.75 93 ALA A C 1
ATOM 696 O O . ALA A 1 93 ? -15.953 0.820 -13.531 1.00 57.75 93 ALA A O 1
ATOM 697 N N . GLY A 1 94 ? -14.471 1.618 -12.070 1.00 68.12 94 GLY A N 1
ATOM 698 C CA . GLY A 1 94 ? -14.039 0.319 -11.565 1.00 68.12 94 GLY A CA 1
ATOM 699 C C . GLY A 1 94 ? -14.991 -0.244 -10.514 1.00 68.12 94 GLY A C 1
ATOM 700 O O . GLY A 1 94 ? -15.823 0.464 -9.954 1.00 68.12 94 GLY A O 1
ATOM 701 N N . THR A 1 95 ? -14.842 -1.525 -10.189 1.00 87.62 95 THR A N 1
ATOM 702 C CA . THR A 1 95 ? -15.511 -2.082 -9.008 1.00 87.62 95 THR A CA 1
ATOM 703 C C . THR A 1 95 ? -14.861 -1.512 -7.749 1.00 87.62 95 THR A C 1
ATOM 705 O O . THR A 1 95 ? -13.633 -1.431 -7.662 1.00 87.62 95 THR A O 1
ATOM 708 N N . GLN A 1 96 ? -15.669 -1.116 -6.764 1.00 90.88 96 GLN A N 1
ATOM 709 C CA . GLN A 1 96 ? -15.143 -0.671 -5.479 1.00 90.88 96 GLN A CA 1
ATOM 710 C C . GLN A 1 96 ? -14.443 -1.838 -4.769 1.00 90.88 96 GLN A C 1
ATOM 712 O O . GLN A 1 96 ? -15.036 -2.898 -4.558 1.00 90.88 96 GLN A O 1
ATOM 717 N N . LEU A 1 97 ? -13.196 -1.631 -4.354 1.00 92.75 97 LEU A N 1
ATOM 718 C CA . LEU A 1 97 ? -12.483 -2.569 -3.500 1.00 92.75 97 LEU A CA 1
ATOM 719 C C . LEU A 1 97 ? -13.093 -2.574 -2.098 1.00 92.75 97 LEU A C 1
ATOM 721 O O . LEU A 1 97 ? -13.396 -1.525 -1.528 1.00 92.75 97 LEU A O 1
ATOM 725 N N . LYS A 1 98 ? -13.246 -3.771 -1.527 1.00 94.62 98 LYS A N 1
ATOM 726 C CA . LYS A 1 98 ? -13.756 -3.960 -0.168 1.00 94.62 98 LYS A CA 1
ATOM 727 C C . LYS A 1 98 ? -12.666 -4.505 0.743 1.00 94.62 98 LYS A C 1
ATOM 729 O O . LYS A 1 98 ? -12.176 -5.615 0.557 1.00 94.62 98 LYS A O 1
ATOM 734 N N . PHE A 1 99 ? -12.311 -3.716 1.748 1.00 94.62 99 PHE A N 1
ATOM 735 C CA . PHE A 1 99 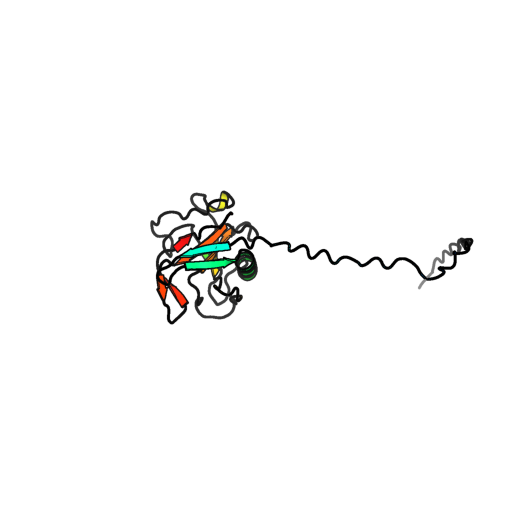? -11.371 -4.085 2.795 1.00 94.62 99 PHE A CA 1
ATOM 736 C C . PHE A 1 99 ? -12.134 -4.787 3.921 1.00 94.62 99 PHE A C 1
ATOM 738 O O . PHE A 1 99 ? -12.703 -4.148 4.809 1.00 94.62 99 PHE A O 1
ATOM 745 N N . ILE A 1 100 ? -12.217 -6.115 3.839 1.00 91.44 100 ILE A N 1
ATOM 746 C CA . ILE A 1 100 ? -12.990 -6.930 4.783 1.00 91.44 100 ILE A CA 1
ATOM 747 C C . ILE A 1 100 ? -12.370 -6.860 6.183 1.00 91.44 100 ILE A C 1
ATOM 749 O O . ILE A 1 100 ? -11.165 -7.032 6.348 1.00 91.44 100 ILE A O 1
ATOM 753 N N . GLY A 1 101 ? -13.207 -6.610 7.193 1.00 89.25 101 GLY A N 1
ATOM 754 C CA . GLY A 1 101 ? -12.776 -6.470 8.588 1.00 89.25 101 GLY A CA 1
ATOM 755 C C . GLY A 1 101 ? -12.098 -5.135 8.919 1.00 89.25 101 GLY A C 1
ATOM 756 O O . GLY A 1 101 ? -11.655 -4.955 10.052 1.00 89.25 101 GLY A O 1
ATOM 757 N N . ALA A 1 102 ? -12.015 -4.210 7.960 1.00 93.94 102 ALA A N 1
ATOM 758 C CA . ALA A 1 102 ? -11.530 -2.856 8.190 1.00 93.94 102 ALA A CA 1
ATOM 759 C C . ALA A 1 102 ? -12.604 -1.952 8.817 1.00 93.94 102 ALA A C 1
ATOM 761 O O . ALA A 1 102 ? -13.786 -2.299 8.869 1.00 93.94 102 ALA A O 1
ATOM 762 N N . ASP A 1 103 ? -12.181 -0.761 9.246 1.00 95.75 103 ASP A N 1
ATOM 763 C CA . ASP A 1 103 ? -13.079 0.329 9.635 1.00 95.75 103 ASP A CA 1
ATOM 764 C C . ASP A 1 103 ? -14.106 0.603 8.521 1.00 95.75 103 ASP A C 1
ATOM 766 O O . ASP A 1 103 ? -13.770 0.588 7.333 1.00 95.75 103 ASP A O 1
ATOM 770 N N . SER A 1 104 ? -15.369 0.840 8.883 1.00 96.06 104 SER A N 1
ATOM 771 C CA . SER A 1 104 ? -16.452 0.985 7.903 1.00 96.06 104 SER A CA 1
ATOM 772 C C . SER A 1 104 ? -16.218 2.152 6.943 1.00 96.06 104 SER A C 1
ATOM 774 O O . SER A 1 104 ? -16.578 2.043 5.770 1.00 96.06 104 SER A O 1
ATOM 776 N N . ARG A 1 105 ? -15.529 3.211 7.398 1.00 96.62 105 ARG A N 1
ATOM 777 C CA . ARG A 1 105 ? -15.157 4.380 6.584 1.00 96.62 105 ARG A CA 1
ATOM 778 C C . ARG A 1 105 ? -14.274 4.008 5.393 1.00 96.62 105 ARG A C 1
ATOM 780 O O . ARG A 1 105 ? -14.291 4.684 4.371 1.00 96.62 105 ARG A O 1
ATOM 787 N N . CYS A 1 106 ? -13.532 2.902 5.484 1.00 96.19 106 CYS A N 1
ATOM 788 C CA . CYS A 1 106 ? -12.715 2.391 4.385 1.00 96.19 106 CYS A CA 1
ATOM 789 C C . CYS A 1 106 ? -13.544 1.871 3.199 1.00 96.19 106 CYS A C 1
ATOM 791 O O . CYS A 1 106 ? -13.012 1.718 2.103 1.00 96.19 106 CYS A O 1
ATOM 793 N N . ASN A 1 107 ? -14.826 1.566 3.423 1.00 95.94 107 ASN A N 1
ATOM 794 C CA . ASN A 1 107 ? -15.709 0.889 2.474 1.00 95.94 107 ASN A CA 1
ATOM 795 C C . ASN A 1 107 ? -16.939 1.731 2.083 1.00 95.94 107 ASN A C 1
ATOM 797 O O . ASN A 1 107 ? -17.836 1.208 1.412 1.00 95.94 107 ASN A O 1
ATOM 801 N N . GLU A 1 108 ? -16.987 3.003 2.493 1.00 94.56 108 GLU A N 1
ATOM 802 C CA . GLU A 1 108 ? -18.012 3.977 2.091 1.00 94.56 108 GLU A CA 1
ATOM 803 C C . GLU A 1 108 ? -17.973 4.247 0.582 1.00 94.56 108 GLU A C 1
ATOM 805 O O . GLU A 1 108 ? -17.032 3.848 -0.097 1.00 94.56 108 GLU A O 1
ATOM 810 N N . LYS A 1 109 ? -19.010 4.891 0.034 1.00 88.25 109 LYS A N 1
ATOM 811 C CA . LYS A 1 109 ? -19.142 5.123 -1.414 1.00 88.25 109 LYS A CA 1
ATOM 812 C C . LYS A 1 109 ? -17.992 5.958 -1.994 1.00 88.25 109 LYS A C 1
ATOM 814 O O . LYS A 1 109 ? -17.493 5.617 -3.058 1.00 88.25 109 LYS A O 1
ATOM 819 N N . ASP A 1 110 ? -17.558 6.986 -1.267 1.00 88.19 110 ASP A N 1
ATOM 820 C CA . ASP A 1 110 ? -16.523 7.936 -1.694 1.00 88.19 110 ASP A CA 1
ATOM 821 C C . ASP A 1 110 ? -15.454 8.094 -0.595 1.00 88.19 110 ASP A C 1
ATOM 823 O O . ASP A 1 110 ? -15.327 9.154 0.032 1.00 88.19 110 ASP A O 1
ATOM 827 N N . PRO A 1 111 ? -14.704 7.020 -0.288 1.00 93.31 111 PRO A N 1
ATOM 828 C CA . PRO A 1 111 ? -13.854 6.992 0.884 1.00 93.31 111 PRO A CA 1
ATOM 829 C C . PRO A 1 111 ? -12.622 7.876 0.656 1.00 93.31 111 PRO A C 1
ATOM 831 O O . PRO A 1 111 ? -11.968 7.840 -0.388 1.00 93.31 111 PRO A O 1
ATOM 834 N N . GLN A 1 112 ? -12.265 8.669 1.663 1.00 95.12 112 GLN A N 1
ATOM 835 C CA . GLN A 1 112 ? -11.074 9.514 1.615 1.00 95.12 112 GLN A CA 1
ATOM 836 C C . GLN A 1 112 ? -9.846 8.688 2.012 1.00 95.12 112 GLN A C 1
ATOM 838 O O . GLN A 1 112 ? -9.448 8.680 3.178 1.00 95.12 112 GLN A O 1
ATOM 843 N N . LEU A 1 113 ? -9.262 7.969 1.050 1.00 96.81 113 LEU A N 1
ATOM 844 C CA . LEU A 1 113 ? -8.141 7.055 1.288 1.00 96.81 113 LEU A CA 1
ATOM 845 C C . LEU A 1 113 ? -6.821 7.593 0.742 1.00 96.81 113 LEU A C 1
ATOM 847 O O . LEU A 1 113 ? -6.772 8.313 -0.251 1.00 96.81 113 LEU A O 1
ATOM 851 N N . LEU A 1 114 ? -5.733 7.193 1.383 1.00 97.81 114 LEU A N 1
ATOM 852 C CA . LEU A 1 114 ? -4.381 7.339 0.868 1.00 97.81 114 LEU A CA 1
ATOM 853 C C . LEU A 1 114 ? -3.792 5.962 0.614 1.00 97.81 114 LEU A C 1
ATOM 855 O O . LEU A 1 114 ? -4.053 5.023 1.371 1.00 97.81 114 LEU A O 1
ATOM 859 N N . GLU A 1 115 ? -2.957 5.867 -0.415 1.00 97.38 115 GLU A N 1
ATOM 860 C CA . GLU A 1 115 ? -2.112 4.702 -0.631 1.00 97.38 115 GLU A CA 1
ATOM 861 C C . GLU A 1 115 ? -0.621 5.036 -0.528 1.00 97.38 115 GLU A C 1
ATOM 863 O O . GLU A 1 115 ? -0.162 6.123 -0.894 1.00 97.38 115 GLU A O 1
ATOM 868 N N . PHE A 1 116 ? 0.154 4.074 -0.024 1.00 97.81 116 PHE A N 1
ATOM 869 C CA . PHE A 1 116 ? 1.609 4.167 0.056 1.00 97.81 116 PHE A CA 1
ATOM 870 C C . PHE A 1 116 ? 2.257 2.814 -0.265 1.00 97.81 116 PHE A C 1
ATOM 872 O O . PHE A 1 116 ? 1.743 1.772 0.148 1.00 97.81 116 PHE A O 1
ATOM 879 N N . PRO A 1 117 ? 3.384 2.763 -0.989 1.00 97.38 117 PRO A N 1
ATOM 880 C CA . PRO A 1 117 ? 4.015 1.502 -1.343 1.00 97.38 117 PRO A CA 1
ATOM 881 C C . PRO A 1 117 ? 4.604 0.777 -0.132 1.00 97.38 117 PRO A C 1
ATOM 883 O O . PRO A 1 117 ? 5.190 1.373 0.771 1.00 97.38 117 PRO A O 1
ATOM 886 N N . VAL A 1 118 ? 4.487 -0.552 -0.148 1.00 97.75 118 VAL A N 1
ATOM 887 C CA . VAL A 1 118 ? 5.069 -1.438 0.866 1.00 97.75 118 VAL A CA 1
ATOM 888 C C . VAL A 1 118 ? 5.890 -2.529 0.192 1.00 97.75 118 VAL A C 1
ATOM 890 O O . VAL A 1 118 ? 5.434 -3.192 -0.741 1.00 97.75 118 VAL A O 1
ATOM 893 N N . ALA A 1 119 ? 7.136 -2.695 0.629 1.00 96.31 119 ALA A N 1
ATOM 894 C CA . ALA A 1 119 ? 8.027 -3.701 0.070 1.00 96.31 119 ALA A CA 1
ATOM 895 C C . ALA A 1 119 ? 7.729 -5.095 0.645 1.00 96.31 119 ALA A C 1
ATOM 897 O O . ALA A 1 119 ? 7.380 -5.243 1.819 1.00 96.31 119 ALA A O 1
ATOM 898 N N . LYS A 1 120 ? 7.913 -6.129 -0.183 1.00 94.94 120 LYS A N 1
ATOM 899 C CA . LYS A 1 120 ? 7.699 -7.541 0.187 1.00 94.94 120 LYS A CA 1
ATOM 900 C C . LYS A 1 120 ? 8.659 -8.045 1.269 1.00 94.94 120 LYS A C 1
ATOM 902 O O . LYS A 1 120 ? 8.370 -9.043 1.914 1.00 94.94 120 LYS A O 1
ATOM 907 N N . ASP A 1 121 ? 9.790 -7.372 1.449 1.00 94.75 121 ASP A N 1
ATOM 908 C CA . ASP A 1 121 ? 10.815 -7.657 2.459 1.00 94.75 121 ASP A CA 1
ATOM 909 C C . ASP A 1 121 ? 10.698 -6.748 3.701 1.00 94.75 121 ASP A C 1
ATOM 911 O O . ASP A 1 121 ? 11.475 -6.872 4.648 1.00 94.75 121 ASP A O 1
ATOM 915 N N . GLY A 1 122 ? 9.730 -5.825 3.712 1.00 94.19 122 GLY A N 1
ATOM 916 C CA . GLY A 1 122 ? 9.540 -4.851 4.782 1.00 94.19 122 GLY A CA 1
ATOM 917 C C . GLY A 1 122 ? 10.505 -3.664 4.758 1.00 94.19 122 GLY A C 1
ATOM 918 O O . GLY A 1 122 ? 10.488 -2.868 5.703 1.00 94.19 122 GLY A O 1
ATOM 919 N N . LYS A 1 123 ? 11.330 -3.508 3.712 1.00 95.81 123 LYS A N 1
ATOM 920 C CA . LYS A 1 123 ? 12.159 -2.314 3.529 1.00 95.81 123 LYS A CA 1
ATOM 921 C C . LYS A 1 123 ? 11.273 -1.075 3.380 1.00 95.81 123 LYS A C 1
ATOM 923 O O . LYS A 1 123 ? 10.304 -1.067 2.622 1.00 95.81 123 LYS A O 1
ATOM 928 N N . LEU A 1 124 ? 11.624 -0.010 4.099 1.00 94.75 124 LEU A N 1
ATOM 929 C CA . LEU A 1 124 ? 10.910 1.261 4.002 1.00 94.75 124 LEU A CA 1
ATOM 930 C C . LEU A 1 124 ? 11.228 1.955 2.680 1.00 94.75 124 LEU A C 1
ATOM 932 O O . LEU A 1 124 ? 12.378 1.989 2.235 1.00 94.75 124 LEU A O 1
ATOM 936 N N . ILE A 1 125 ? 10.195 2.527 2.073 1.00 94.50 125 ILE A N 1
ATOM 937 C CA . ILE A 1 125 ? 10.305 3.297 0.839 1.00 94.50 125 ILE A CA 1
ATOM 938 C C . ILE A 1 125 ? 10.368 4.772 1.219 1.00 94.50 125 ILE A C 1
ATOM 940 O O . ILE A 1 125 ? 9.498 5.278 1.921 1.00 94.50 125 ILE A O 1
ATOM 944 N N . ASN A 1 126 ? 11.427 5.455 0.784 1.00 93.88 126 ASN A N 1
ATOM 945 C CA . ASN A 1 126 ? 11.602 6.874 1.061 1.00 93.88 126 ASN A CA 1
ATOM 946 C C . ASN A 1 126 ? 10.762 7.691 0.079 1.00 93.88 126 ASN A C 1
ATOM 948 O O . ASN A 1 126 ? 11.081 7.757 -1.108 1.00 93.88 126 ASN A O 1
ATOM 952 N N . LYS A 1 127 ? 9.724 8.354 0.588 1.00 93.94 127 LYS A N 1
ATOM 953 C CA . LYS A 1 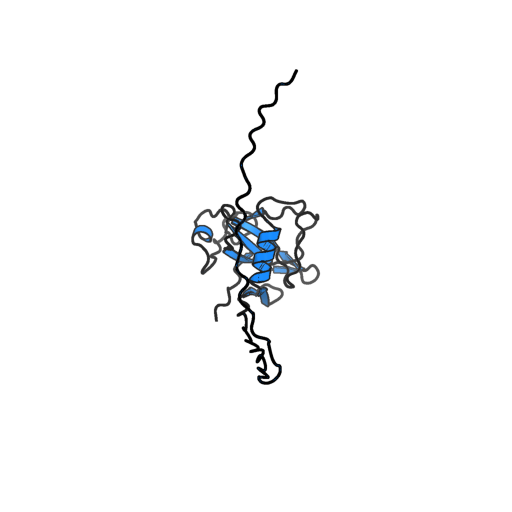127 ? 8.835 9.175 -0.233 1.00 93.94 127 LYS A CA 1
ATOM 954 C C . LYS A 1 127 ? 9.490 10.428 -0.818 1.00 93.94 127 LYS A C 1
ATOM 956 O O . LYS A 1 127 ? 8.950 11.005 -1.757 1.00 93.94 127 LYS A O 1
ATOM 961 N N . ASN A 1 128 ? 10.642 10.829 -0.283 1.00 94.19 128 ASN A N 1
ATOM 962 C CA . ASN A 1 128 ? 11.420 11.985 -0.725 1.00 94.19 128 ASN A CA 1
ATOM 963 C C . ASN A 1 128 ? 12.529 11.605 -1.714 1.00 94.19 128 ASN A C 1
ATOM 965 O O . ASN A 1 128 ? 13.364 12.442 -2.033 1.00 94.19 128 ASN A O 1
ATOM 969 N N . MET A 1 129 ? 12.567 10.359 -2.194 1.00 89.31 129 MET A N 1
ATOM 970 C CA . MET A 1 129 ? 13.422 9.991 -3.320 1.00 89.31 129 MET A CA 1
ATOM 971 C C . MET A 1 129 ? 12.589 9.935 -4.601 1.00 89.31 129 MET A C 1
ATOM 973 O O . MET A 1 129 ? 11.548 9.277 -4.605 1.00 89.31 129 MET A O 1
ATOM 977 N N . PRO A 1 130 ? 13.025 10.591 -5.688 1.00 85.38 130 PRO A N 1
ATOM 978 C CA . PRO A 1 130 ? 12.350 10.478 -6.969 1.00 85.38 130 PRO A CA 1
ATOM 979 C C . PRO A 1 130 ? 12.452 9.045 -7.505 1.00 85.38 130 PRO A C 1
ATOM 981 O O . PRO A 1 130 ? 13.435 8.334 -7.281 1.00 85.38 130 PRO A O 1
ATOM 984 N N . GLY A 1 131 ? 11.432 8.638 -8.254 1.00 76.06 131 GLY A N 1
ATOM 985 C CA . GLY A 1 131 ? 11.348 7.315 -8.863 1.00 76.06 131 GLY A CA 1
ATOM 986 C C . GLY A 1 131 ? 10.219 6.473 -8.278 1.00 76.06 131 GLY A C 1
ATOM 987 O O . GLY A 1 131 ? 10.032 6.378 -7.069 1.00 76.06 131 GLY A O 1
ATOM 988 N N . GLY A 1 132 ? 9.451 5.844 -9.169 1.00 74.88 132 GLY A N 1
ATOM 989 C CA . GLY A 1 132 ? 8.320 5.006 -8.782 1.00 74.88 132 GLY A CA 1
ATOM 990 C C . GLY A 1 132 ? 8.732 3.803 -7.929 1.00 74.88 132 GLY A C 1
ATOM 991 O O . GLY A 1 132 ? 9.825 3.244 -8.081 1.00 74.88 132 GLY A O 1
ATOM 992 N N . ALA A 1 133 ? 7.821 3.374 -7.060 1.00 85.44 133 ALA A N 1
ATOM 993 C CA . ALA A 1 133 ? 8.036 2.257 -6.156 1.00 85.44 133 ALA A CA 1
ATOM 994 C C . ALA A 1 133 ? 8.256 0.932 -6.908 1.00 85.44 133 ALA A C 1
ATOM 996 O O . ALA A 1 133 ? 7.456 0.529 -7.753 1.00 85.44 133 ALA A O 1
ATOM 997 N N . LYS A 1 134 ? 9.330 0.213 -6.563 1.00 92.31 134 LYS A N 1
ATOM 998 C CA . LYS A 1 134 ? 9.635 -1.136 -7.078 1.00 92.31 134 LYS A CA 1
ATOM 999 C C . LYS A 1 134 ? 8.922 -2.216 -6.258 1.00 92.31 134 LYS A C 1
ATOM 1001 O O . LYS A 1 134 ? 9.551 -3.097 -5.681 1.00 92.31 134 LYS A O 1
ATOM 1006 N N . THR A 1 135 ? 7.611 -2.075 -6.119 1.00 95.12 135 THR A N 1
ATOM 1007 C CA . THR A 1 135 ? 6.746 -3.063 -5.465 1.00 95.12 135 THR A CA 1
ATOM 1008 C C . THR A 1 135 ? 5.340 -2.964 -6.052 1.00 95.12 135 THR A C 1
ATOM 1010 O O . THR A 1 135 ? 4.880 -1.849 -6.325 1.00 95.12 135 THR A O 1
ATOM 1013 N N . PRO A 1 136 ? 4.625 -4.087 -6.238 1.00 96.25 136 PRO A N 1
ATOM 1014 C CA . PRO A 1 136 ? 3.231 -4.059 -6.660 1.00 96.25 136 PRO A CA 1
ATOM 1015 C C . PRO A 1 136 ? 2.265 -3.763 -5.506 1.00 96.25 136 PRO A C 1
ATOM 1017 O O . PRO A 1 136 ? 1.109 -3.447 -5.763 1.00 96.25 136 PRO A O 1
ATOM 1020 N N . ALA A 1 137 ? 2.716 -3.873 -4.251 1.00 97.50 137 ALA A N 1
ATOM 1021 C CA . ALA A 1 137 ? 1.857 -3.756 -3.081 1.00 97.50 137 ALA A CA 1
ATOM 1022 C C . ALA A 1 137 ? 1.759 -2.316 -2.559 1.00 97.50 137 ALA A C 1
ATOM 1024 O O . ALA A 1 137 ? 2.735 -1.552 -2.574 1.00 97.50 137 ALA A O 1
ATOM 1025 N N . ARG A 1 138 ? 0.576 -1.968 -2.058 1.00 97.69 138 ARG A N 1
ATOM 1026 C CA . ARG A 1 138 ? 0.232 -0.686 -1.444 1.00 97.69 138 ARG A CA 1
ATOM 1027 C C . ARG A 1 138 ? -0.485 -0.928 -0.124 1.00 97.69 138 ARG A C 1
ATOM 1029 O O . ARG A 1 138 ? -1.347 -1.800 -0.040 1.00 97.69 138 ARG A O 1
ATOM 1036 N N . VAL A 1 139 ? -0.137 -0.165 0.904 1.00 98.06 139 VAL A N 1
ATOM 1037 C CA . VAL A 1 139 ? -0.993 -0.005 2.084 1.00 98.06 139 VAL A CA 1
ATOM 1038 C C . VAL A 1 139 ? -2.041 1.046 1.788 1.00 98.06 139 VAL A C 1
ATOM 1040 O O . VAL A 1 139 ? -1.738 2.013 1.097 1.00 98.06 139 VAL A O 1
ATOM 1043 N N . VAL A 1 140 ? -3.236 0.866 2.338 1.00 98.19 140 VAL A N 1
ATOM 1044 C CA . VAL A 1 140 ? -4.351 1.804 2.195 1.00 98.19 140 VAL A CA 1
ATOM 1045 C C . VAL A 1 140 ? -4.842 2.202 3.576 1.00 98.19 140 VAL A C 1
ATOM 1047 O O . VAL A 1 140 ? -5.019 1.339 4.438 1.00 98.19 140 VAL A O 1
ATOM 1050 N N . TYR A 1 141 ? -5.044 3.495 3.802 1.00 98.44 141 TYR A N 1
ATOM 1051 C CA . TYR A 1 141 ? -5.431 4.043 5.102 1.00 98.44 141 TYR A CA 1
ATOM 1052 C C . TYR A 1 141 ? -6.279 5.307 4.955 1.00 98.44 141 TYR A C 1
ATOM 1054 O O . TYR A 1 141 ? -6.285 5.943 3.900 1.00 98.44 141 TYR A O 1
ATOM 1062 N N . LEU A 1 142 ? -7.016 5.663 6.010 1.00 97.88 142 LEU A N 1
ATOM 1063 C CA . LEU A 1 142 ? -7.878 6.844 6.000 1.00 97.88 142 LEU A CA 1
ATOM 1064 C C . LEU A 1 142 ? -7.042 8.126 5.973 1.00 97.88 142 LEU A C 1
ATOM 1066 O O . LEU A 1 142 ? -6.149 8.326 6.794 1.00 97.88 142 LEU A O 1
ATOM 1070 N N . LYS A 1 143 ? -7.389 9.045 5.073 1.00 97.00 143 LYS A N 1
ATOM 1071 C CA . LYS A 1 143 ? -6.790 10.382 5.011 1.00 97.00 143 LYS A CA 1
ATOM 1072 C C . LYS A 1 143 ? -7.143 11.218 6.240 1.00 97.00 143 LYS A C 1
ATOM 1074 O O . LYS A 1 143 ? -6.292 11.924 6.767 1.00 97.00 143 LYS A O 1
ATOM 1079 N N . SER A 1 144 ? -8.391 11.120 6.702 1.00 95.69 144 SER A N 1
ATOM 1080 C CA . SER A 1 144 ? -8.890 11.842 7.880 1.00 95.69 144 SER A CA 1
ATOM 1081 C C . SER A 1 144 ? -8.309 11.324 9.198 1.00 95.69 144 SER A C 1
ATOM 1083 O O . SER A 1 144 ? -8.313 12.043 10.191 1.00 95.69 144 SER A O 1
ATOM 1085 N N . ASP A 1 145 ? -7.844 10.072 9.221 1.00 95.62 145 ASP A N 1
ATOM 1086 C CA . ASP A 1 145 ? -7.220 9.449 10.385 1.00 95.62 145 ASP A CA 1
ATOM 1087 C C . ASP A 1 145 ? -6.106 8.487 9.933 1.00 95.62 145 ASP A C 1
ATOM 1089 O O . ASP A 1 145 ? -6.340 7.282 9.786 1.00 95.62 145 ASP A O 1
ATOM 1093 N N . PRO A 1 146 ? -4.872 8.986 9.723 1.00 91.62 146 PRO A N 1
ATOM 1094 C CA . PRO A 1 146 ? -3.761 8.200 9.181 1.00 91.62 146 PRO A CA 1
ATOM 1095 C C . PRO A 1 146 ? -3.207 7.154 10.165 1.00 91.62 146 PRO A C 1
ATOM 1097 O O . PRO A 1 146 ? -2.135 6.592 9.945 1.00 91.62 146 PRO A O 1
ATOM 1100 N N . LYS A 1 147 ? -3.913 6.894 11.274 1.00 94.19 147 LYS A N 1
ATOM 1101 C CA . LYS A 1 147 ? -3.658 5.778 12.192 1.00 94.19 147 LYS A CA 1
ATOM 1102 C C . LYS A 1 147 ? -4.531 4.562 11.873 1.00 94.19 147 LYS A C 1
ATOM 1104 O O . LYS A 1 147 ? -4.239 3.470 12.362 1.00 94.19 147 LYS A O 1
ATOM 1109 N N . VAL A 1 148 ? -5.573 4.733 11.059 1.00 97.12 148 VAL A N 1
ATOM 1110 C CA . VAL A 1 148 ? -6.515 3.675 10.685 1.00 97.12 148 VAL A CA 1
ATOM 1111 C C . VAL A 1 148 ? -6.083 3.042 9.369 1.00 97.12 148 VAL A C 1
ATOM 1113 O O . VAL A 1 148 ? -6.298 3.583 8.283 1.00 97.12 148 VAL A O 1
ATOM 1116 N N . LEU A 1 149 ? -5.476 1.861 9.481 1.00 97.25 149 LEU A N 1
ATOM 1117 C CA . LEU A 1 149 ? -5.130 1.018 8.343 1.00 97.25 149 LEU A CA 1
ATOM 1118 C C . LEU A 1 149 ? -6.395 0.337 7.805 1.00 97.25 149 LEU A C 1
ATOM 1120 O O . LEU A 1 149 ? -7.016 -0.452 8.512 1.00 97.25 149 LEU A O 1
ATOM 1124 N N . CYS A 1 150 ? -6.731 0.597 6.544 1.00 97.38 150 CYS A N 1
ATOM 1125 C CA . CYS A 1 150 ? -7.814 -0.093 5.847 1.00 97.38 150 CYS A CA 1
ATOM 1126 C C . CYS A 1 150 ? -7.368 -1.476 5.368 1.00 97.38 150 CYS A C 1
ATOM 1128 O O . CYS A 1 150 ? -8.107 -2.445 5.480 1.00 97.38 150 CYS A O 1
ATOM 1130 N N . GLY A 1 151 ? -6.137 -1.599 4.871 1.00 97.25 151 GLY A N 1
ATOM 1131 C CA . GLY A 1 151 ? -5.584 -2.894 4.490 1.00 97.25 151 GLY A CA 1
ATOM 1132 C C . GLY A 1 151 ? -4.400 -2.787 3.545 1.00 97.25 151 GLY A C 1
ATOM 1133 O O . GLY A 1 151 ? -3.710 -1.767 3.487 1.00 97.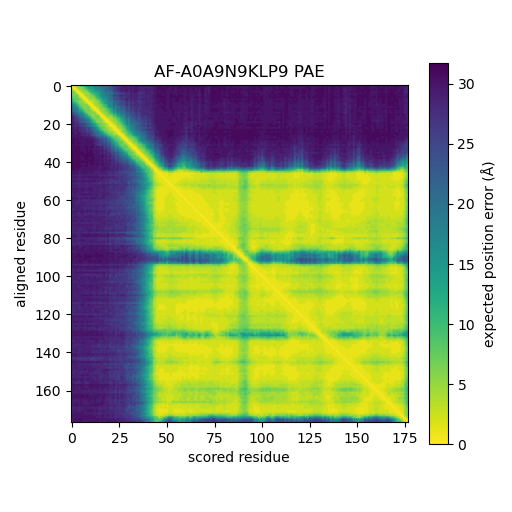25 151 GLY A O 1
ATOM 1134 N N . VAL A 1 152 ? -4.159 -3.870 2.809 1.00 97.81 152 VAL A N 1
ATOM 1135 C CA . VAL A 1 152 ? -3.132 -3.948 1.768 1.00 97.81 152 VAL A CA 1
ATOM 1136 C C . VAL A 1 152 ? -3.787 -4.388 0.473 1.00 97.81 152 VAL A C 1
ATOM 1138 O O . VAL A 1 152 ? -4.623 -5.290 0.466 1.00 97.81 152 VAL A O 1
ATOM 1141 N N . MET A 1 153 ? -3.373 -3.773 -0.622 1.00 97.19 153 MET A N 1
ATOM 1142 C CA . MET A 1 153 ? -3.726 -4.185 -1.971 1.00 97.19 153 MET A CA 1
ATOM 1143 C C . MET A 1 153 ? -2.469 -4.401 -2.806 1.00 97.19 153 MET A C 1
ATOM 1145 O O . MET A 1 153 ? -1.373 -3.973 -2.442 1.00 97.19 153 MET A O 1
ATOM 1149 N N . THR A 1 154 ? -2.617 -5.088 -3.928 1.00 96.75 154 THR A N 1
ATOM 1150 C CA . THR A 1 154 ? -1.542 -5.297 -4.895 1.00 96.75 154 THR A CA 1
ATOM 1151 C C . THR A 1 154 ? -2.060 -5.109 -6.302 1.00 96.75 154 THR A C 1
ATOM 1153 O O . THR A 1 154 ? -3.177 -5.525 -6.601 1.00 96.75 154 THR A O 1
ATOM 1156 N N . HIS A 1 155 ? -1.223 -4.564 -7.179 1.00 95.44 155 HIS A N 1
ATOM 1157 C CA . HIS A 1 155 ? -1.463 -4.671 -8.611 1.00 95.44 155 HIS A CA 1
ATOM 1158 C C . HIS A 1 155 ? -1.572 -6.147 -9.024 1.00 95.44 155 HIS A C 1
ATOM 1160 O O . HIS A 1 155 ? -0.839 -7.003 -8.502 1.00 95.44 155 HIS A O 1
ATOM 1166 N N . ILE A 1 156 ? -2.471 -6.442 -9.965 1.00 94.19 156 ILE A N 1
ATOM 1167 C CA . ILE A 1 156 ? -2.702 -7.786 -10.505 1.00 94.19 156 ILE A CA 1
ATOM 1168 C C . ILE A 1 156 ? -1.536 -8.276 -11.361 1.00 94.19 156 ILE A C 1
ATOM 1170 O O . ILE A 1 156 ? -1.283 -9.482 -11.394 1.00 94.19 156 ILE A O 1
ATOM 1174 N N . ALA A 1 157 ? -0.799 -7.365 -12.002 1.00 94.06 157 ALA A N 1
ATOM 1175 C CA . ALA A 1 157 ? 0.398 -7.681 -12.761 1.00 94.06 157 ALA A CA 1
ATOM 1176 C C . ALA A 1 157 ? 1.652 -7.143 -12.067 1.00 94.06 157 ALA A C 1
ATOM 1178 O O . ALA A 1 157 ? 1.645 -6.070 -11.468 1.00 94.06 157 ALA A O 1
ATOM 1179 N N . GLU A 1 158 ? 2.744 -7.899 -12.164 1.00 94.56 158 GLU A N 1
ATOM 1180 C CA . GLU A 1 158 ? 4.073 -7.477 -11.730 1.00 94.56 158 GLU A CA 1
ATOM 1181 C C . GLU A 1 158 ? 5.116 -7.845 -12.780 1.00 94.56 158 GLU A C 1
ATOM 1183 O O . GLU A 1 158 ? 5.181 -8.981 -13.255 1.00 94.56 158 GLU A O 1
ATOM 1188 N N . ASN A 1 159 ? 5.976 -6.883 -13.101 1.00 93.06 159 ASN A N 1
ATOM 1189 C CA . ASN A 1 159 ? 7.149 -7.116 -13.921 1.00 93.06 159 ASN A CA 1
ATOM 1190 C C . ASN A 1 159 ? 8.263 -7.741 -13.061 1.00 93.06 159 ASN A C 1
ATOM 1192 O O . ASN A 1 159 ? 8.854 -7.066 -12.217 1.00 93.06 159 ASN A O 1
ATOM 1196 N N . LYS A 1 160 ? 8.589 -9.015 -13.315 1.00 89.69 160 LYS A N 1
ATOM 1197 C CA . LYS A 1 160 ? 9.576 -9.791 -12.538 1.00 89.69 160 LYS A CA 1
ATOM 1198 C C . LYS A 1 160 ? 10.995 -9.209 -12.542 1.00 89.69 160 LYS A C 1
ATOM 1200 O O . LYS A 1 160 ? 11.736 -9.449 -11.597 1.00 89.69 160 LYS A O 1
ATOM 1205 N N . LEU A 1 161 ? 11.374 -8.454 -13.575 1.00 89.19 161 LEU A N 1
ATOM 1206 C CA . LEU A 1 161 ? 12.709 -7.851 -13.678 1.00 89.19 161 LEU A CA 1
ATOM 1207 C C . LEU A 1 161 ? 12.833 -6.589 -12.819 1.00 89.19 161 LEU A C 1
ATOM 1209 O O . LEU A 1 161 ? 13.883 -6.319 -12.246 1.00 89.19 161 LEU A O 1
ATOM 1213 N N . THR A 1 162 ? 11.762 -5.799 -12.735 1.00 90.38 162 THR A N 1
ATOM 1214 C CA . THR A 1 162 ? 11.788 -4.483 -12.073 1.00 90.38 162 THR A CA 1
ATOM 1215 C C . THR A 1 162 ? 11.093 -4.461 -10.713 1.00 90.38 162 THR A C 1
ATOM 1217 O O . THR A 1 162 ? 11.266 -3.498 -9.965 1.00 90.38 162 THR A O 1
ATOM 1220 N N . GLY A 1 163 ? 10.288 -5.482 -10.402 1.00 90.19 163 GLY A N 1
ATOM 1221 C CA . GLY A 1 163 ? 9.422 -5.542 -9.221 1.00 90.19 163 GLY A CA 1
ATOM 1222 C C . GLY A 1 163 ? 8.261 -4.542 -9.250 1.00 90.19 163 GLY A C 1
ATOM 1223 O O . GLY A 1 163 ? 7.588 -4.350 -8.239 1.00 90.19 163 GLY A O 1
ATOM 1224 N N . ARG A 1 164 ? 8.033 -3.851 -10.375 1.00 92.38 164 ARG A N 1
ATOM 1225 C CA . ARG A 1 164 ? 6.956 -2.862 -10.510 1.00 92.38 164 ARG A CA 1
ATOM 1226 C C . ARG A 1 164 ? 5.623 -3.553 -10.761 1.00 92.38 164 ARG A C 1
ATOM 1228 O O . ARG A 1 164 ? 5.547 -4.454 -11.596 1.00 92.38 164 ARG A O 1
ATOM 1235 N N . GLY A 1 165 ? 4.593 -3.106 -10.047 1.00 91.75 165 GLY A N 1
ATOM 1236 C CA . GLY A 1 165 ? 3.211 -3.477 -10.330 1.00 91.75 165 GLY A CA 1
ATOM 1237 C C . GLY A 1 165 ? 2.598 -2.621 -11.434 1.00 91.75 165 GLY A C 1
ATOM 1238 O O . GLY A 1 165 ? 3.063 -1.507 -11.671 1.00 91.75 165 GLY A O 1
ATOM 1239 N N . SER A 1 166 ? 1.577 -3.153 -12.097 1.00 90.94 166 SER A N 1
ATOM 1240 C CA . SER A 1 166 ? 0.797 -2.441 -13.111 1.00 90.94 166 SER A CA 1
ATOM 1241 C C . SER A 1 166 ? -0.619 -3.001 -13.237 1.00 90.94 166 SER A C 1
ATOM 1243 O O . SER A 1 166 ? -0.848 -4.180 -12.943 1.00 90.94 166 SER A O 1
ATOM 1245 N N . GLY A 1 167 ? -1.524 -2.186 -13.779 1.00 89.44 167 GLY A N 1
ATOM 1246 C CA . GLY A 1 167 ? -2.921 -2.549 -14.008 1.00 89.44 167 GLY A CA 1
ATOM 1247 C C . GLY A 1 167 ? -3.733 -2.508 -12.721 1.00 89.44 167 GLY A C 1
ATOM 1248 O O . GLY A 1 167 ? -3.286 -1.972 -11.716 1.00 89.44 167 GLY A O 1
ATOM 1249 N N . ASP A 1 168 ? -4.910 -3.113 -12.751 1.00 92.44 168 ASP A N 1
ATOM 1250 C CA . ASP A 1 168 ? -5.841 -3.117 -11.628 1.00 92.44 168 ASP A CA 1
ATOM 1251 C C . ASP A 1 168 ? -5.225 -3.554 -10.293 1.00 92.44 168 ASP A C 1
ATOM 1253 O O . ASP A 1 168 ? -4.326 -4.396 -10.220 1.00 92.44 168 ASP A O 1
ATOM 1257 N N . PHE A 1 169 ? -5.774 -3.032 -9.210 1.00 93.94 169 PHE A N 1
ATOM 1258 C CA . PHE A 1 169 ? -5.528 -3.490 -7.861 1.00 93.94 169 PHE A CA 1
ATOM 1259 C C . PHE A 1 169 ? -6.465 -4.620 -7.471 1.00 93.94 169 PHE A C 1
ATOM 1261 O O . PHE A 1 169 ? -7.579 -4.759 -7.958 1.00 93.94 169 PHE A O 1
ATOM 1268 N N . LYS A 1 170 ? -6.041 -5.401 -6.489 1.00 94.81 170 LYS A N 1
ATOM 1269 C CA . LYS A 1 170 ? -6.941 -6.224 -5.692 1.00 94.81 170 LYS A CA 1
ATOM 1270 C C . LYS A 1 170 ? -6.507 -6.234 -4.243 1.00 94.81 170 LYS A C 1
ATOM 1272 O O . LYS A 1 170 ? -5.317 -6.112 -3.939 1.00 94.81 170 LYS A O 1
ATOM 1277 N N . VAL A 1 171 ? -7.480 -6.399 -3.360 1.00 96.19 171 VAL A N 1
ATOM 1278 C CA . VAL A 1 171 ? -7.247 -6.485 -1.919 1.00 96.19 171 VAL A CA 1
ATOM 1279 C C . VAL A 1 171 ? -6.530 -7.796 -1.602 1.00 96.19 171 VAL A C 1
ATOM 1281 O O . VAL A 1 171 ? -6.803 -8.835 -2.200 1.00 96.19 171 VAL A O 1
ATOM 1284 N N . CYS A 1 172 ? -5.567 -7.726 -0.690 1.00 96.75 172 CYS A N 1
ATOM 1285 C CA . CYS A 1 172 ? -4.904 -8.894 -0.140 1.00 96.75 172 CYS A CA 1
ATOM 1286 C C . CYS A 1 172 ? -5.696 -9.413 1.061 1.00 96.75 172 CYS A C 1
ATOM 1288 O O . CYS A 1 172 ? -6.089 -8.631 1.928 1.00 96.75 172 CYS A O 1
ATOM 1290 N N . ASP A 1 173 ? -5.867 -10.727 1.151 1.00 94.31 173 ASP A N 1
ATOM 1291 C CA . ASP A 1 173 ? -6.648 -11.338 2.222 1.00 94.31 173 ASP A CA 1
ATOM 1292 C C . ASP A 1 173 ? -5.907 -11.207 3.550 1.00 94.31 173 ASP A C 1
ATOM 1294 O O . ASP A 1 173 ? -4.750 -11.624 3.675 1.00 94.31 173 ASP A O 1
ATOM 1298 N N . MET A 1 174 ? -6.559 -10.641 4.565 1.00 88.81 174 MET A N 1
ATOM 1299 C CA . MET A 1 174 ? -5.992 -10.661 5.906 1.00 88.81 174 MET A CA 1
ATOM 1300 C C . MET A 1 174 ? -6.135 -12.076 6.463 1.00 88.81 174 MET A C 1
ATOM 1302 O O . MET A 1 174 ? -7.242 -12.562 6.679 1.00 88.81 174 MET A O 1
ATOM 1306 N N . GLY A 1 175 ? -5.007 -12.741 6.699 1.00 75.00 175 GLY A N 1
ATOM 1307 C CA . GLY A 1 175 ? -4.993 -14.042 7.347 1.00 75.00 175 GLY A CA 1
ATOM 1308 C C . GLY A 1 175 ? -5.434 -13.910 8.802 1.00 75.00 175 GLY A C 1
ATOM 1309 O O . GLY A 1 175 ? -4.621 -13.583 9.670 1.00 75.00 175 GLY A O 1
ATOM 1310 N 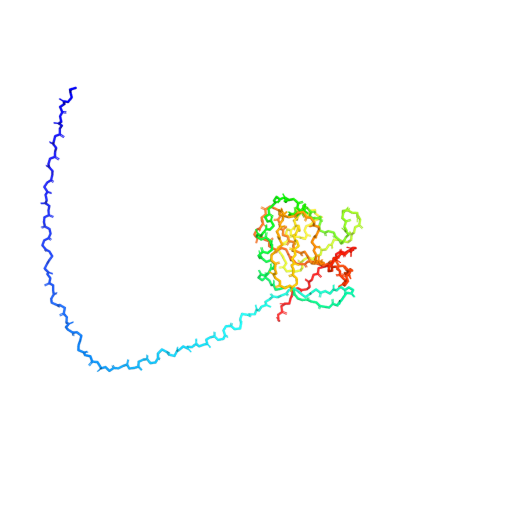N . ALA A 1 176 ? -6.710 -14.177 9.068 1.00 52.38 176 ALA A N 1
ATOM 1311 C CA . ALA A 1 176 ? -7.154 -14.668 10.362 1.00 52.38 176 ALA A CA 1
ATOM 1312 C C . ALA A 1 176 ? -6.895 -16.180 10.393 1.00 52.38 176 ALA A C 1
ATOM 1314 O O . ALA A 1 176 ? -7.122 -16.874 9.403 1.00 52.38 176 ALA A O 1
ATOM 1315 N N . LYS A 1 177 ? -6.348 -16.671 11.503 1.00 41.44 177 LYS A N 1
ATOM 1316 C CA . LYS A 1 177 ? -6.372 -18.109 11.776 1.00 41.44 177 LYS A CA 1
ATOM 1317 C C . LYS A 1 177 ? -7.791 -18.545 12.080 1.00 41.44 177 LYS A C 1
ATOM 1319 O O . LYS A 1 177 ? -8.466 -17.757 12.779 1.00 41.44 177 LYS A O 1
#

Sequence (177 aa):
MLFHNVVIFALMAVSALAAPMPDPDPKKGLFKLGKSKKNKKKNDAGYHCVNSSGRFTIKQVWALKAMATGGTEPGLSSYPHQFFGMQGDGGSAGTQLKFIGADSRCNEKDPQLLEFPVAKDGKLINKNMPGGAKTPARVVYLKSDPKVLCGVMTHIAENKLTGRGSGDFKVCDMGAK